Protein AF-0000000072275855 (afdb_homodimer)

Foldseek 3Di:
DPQDLLNVLLVLLLVLLLLLVLLLVLLVVVLVVCVVPVVVSVLSVVVSVLSVVLSVLSVVVNVVSVNPCVPSPSCNPDCVVVVVVLPPPPPLCSVLSVLVVLLVSLVVSLVSLVVSLVSCVVVVPVVSNVSSVVSSVSSVVSNVVSVVCSVVVVVCSVPVVPDD/DPQDLLNVLLVLLLVLLLLLVLLLVLLVVVLVVCVVPVVVSVLSVVVSVLSVVLSVLSVVVNVVSVNPCVPSPSCNPDCVVVVVVLPPPPPLCSVLSVLVVLLVSLVVSLVSLVVSLVSCVVVVPVVSNVSSVVSSVSSVVSNVVSVVCSVVVVVCSVPVVPDD

Sequence (328 aa):
MTETPREHLIDWLRDAYAMEMQAENILEKMVSRLKAYPVLEARVSQHLVETRAQAEKVKGCLHQIDADTSAIKTGIASLMGTTQALSGALASDEIIKHAAFSLSFSHFEIATYVTVIAAAEVAGETSIKSTLESILTEEEAMAAWLREHLPGIVKQYLLTGEKRMTETPREHLIDWLRDAYAMEMQAENILEKMVSRLKAYPVLEARVSQHLVETRAQAEKVKGCLHQIDADTSAIKTGIASLMGTTQALSGALASDEIIKHAAFSLSFSHFEIATYVTVIAAAEVAGETSIKSTLESILTEEEAMAAWLREHLPGIVKQYLLTGEKR

Structure (mmCIF, N/CA/C/O backbone):
data_AF-0000000072275855-model_v1
#
loop_
_entity.id
_entity.type
_entity.pdbx_description
1 polymer 'Uncharacterized protein'
#
loop_
_atom_site.group_PDB
_atom_site.id
_atom_site.type_symbol
_atom_site.label_atom_id
_atom_site.label_alt_id
_atom_site.label_comp_id
_atom_site.label_asym_id
_atom_site.label_entity_id
_atom_site.label_seq_id
_atom_site.pdbx_PDB_ins_code
_atom_site.Cartn_x
_atom_site.Cartn_y
_atom_site.Cartn_z
_atom_site.occupancy
_atom_site.B_iso_or_equiv
_atom_site.auth_seq_id
_atom_site.auth_comp_id
_atom_site.auth_asym_id
_atom_site.auth_atom_id
_atom_site.pdbx_PDB_model_num
ATOM 1 N N . MET A 1 1 ? 4.355 31.969 -0.589 1 42.09 1 MET A N 1
ATOM 2 C CA . MET A 1 1 ? 4.477 31.938 0.866 1 42.09 1 MET A CA 1
ATOM 3 C C . MET A 1 1 ? 4.551 30.5 1.38 1 42.09 1 MET A C 1
ATOM 5 O O . MET A 1 1 ? 3.799 29.641 0.926 1 42.09 1 MET A O 1
ATOM 9 N N . THR A 1 2 ? 5.676 30.031 1.98 1 58.38 2 THR A N 1
ATOM 10 C CA . THR A 1 2 ? 5.977 28.672 2.441 1 58.38 2 THR A CA 1
ATOM 11 C C . THR A 1 2 ? 4.887 28.172 3.391 1 58.38 2 THR A C 1
ATOM 13 O O . THR A 1 2 ? 4.449 28.906 4.281 1 58.38 2 THR A O 1
ATOM 16 N N . GLU A 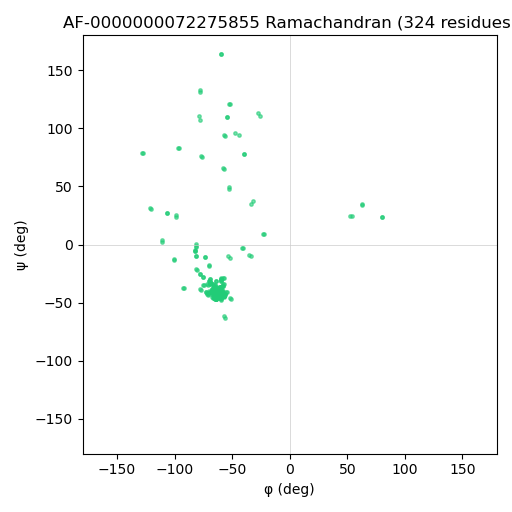1 3 ? 4.105 27.281 3.053 1 78.88 3 GLU A N 1
ATOM 17 C CA . GLU A 1 3 ? 3.008 26.781 3.871 1 78.88 3 GLU A CA 1
ATOM 18 C C . GLU A 1 3 ? 3.494 26.391 5.262 1 78.88 3 GLU A C 1
ATOM 20 O O . GLU A 1 3 ? 4.559 25.781 5.406 1 78.88 3 GLU A O 1
ATOM 25 N N . THR A 1 4 ? 2.922 27.031 6.352 1 86.38 4 THR A N 1
ATOM 26 C CA . THR A 1 4 ? 3.205 26.656 7.734 1 86.38 4 THR A CA 1
ATOM 27 C C . THR A 1 4 ? 2.818 25.203 7.996 1 86.38 4 THR A C 1
ATOM 29 O O . THR A 1 4 ? 2.057 24.609 7.227 1 86.38 4 THR A O 1
ATOM 32 N N . PRO A 1 5 ? 3.326 24.672 9.078 1 89.38 5 PRO A N 1
ATOM 33 C CA . PRO A 1 5 ? 2.93 23.297 9.438 1 89.38 5 PRO A CA 1
ATOM 34 C C . PRO A 1 5 ? 1.424 23.156 9.648 1 89.38 5 PRO A C 1
ATOM 36 O O . PRO A 1 5 ? 0.842 22.141 9.281 1 89.38 5 PRO A O 1
ATOM 39 N N . ARG A 1 6 ? 0.89 24.188 10.18 1 90.38 6 ARG A N 1
ATOM 40 C CA . ARG A 1 6 ? -0.552 24.141 10.406 1 90.38 6 ARG A CA 1
ATOM 41 C C . ARG A 1 6 ? -1.31 24.125 9.078 1 90.38 6 ARG A C 1
ATOM 43 O O . ARG A 1 6 ? -2.311 23.422 8.938 1 90.38 6 ARG A O 1
ATOM 50 N N . GLU A 1 7 ? -0.858 24.844 8.133 1 89.81 7 GLU A N 1
ATOM 51 C CA . GLU A 1 7 ? -1.491 24.859 6.816 1 89.81 7 GLU A CA 1
ATOM 52 C C . GLU A 1 7 ? -1.334 23.516 6.117 1 89.81 7 GLU A C 1
ATOM 54 O O . GLU A 1 7 ? -2.262 23.031 5.457 1 89.81 7 GLU A O 1
ATOM 59 N N . HIS A 1 8 ? -0.164 22.969 6.293 1 91.31 8 HIS A N 1
ATOM 60 C CA . HIS A 1 8 ? 0.031 21.625 5.754 1 91.31 8 HIS A CA 1
ATOM 61 C C . HIS A 1 8 ? -0.899 20.625 6.422 1 91.31 8 HIS A C 1
ATOM 63 O O . HIS A 1 8 ? -1.478 19.766 5.754 1 91.31 8 HIS A O 1
ATOM 69 N N . LEU A 1 9 ? -0.99 20.766 7.754 1 94.12 9 LEU A N 1
ATOM 70 C CA . LEU A 1 9 ? -1.873 19.875 8.492 1 94.12 9 LEU A CA 1
ATOM 71 C C . LEU A 1 9 ? -3.299 19.953 7.953 1 94.12 9 LEU A C 1
ATOM 73 O O . LEU A 1 9 ? -3.934 18.922 7.715 1 94.12 9 LEU A O 1
ATOM 77 N N . ILE A 1 10 ? -3.746 21.125 7.684 1 92.44 10 ILE A N 1
ATOM 78 C CA . ILE A 1 10 ? -5.105 21.328 7.199 1 92.44 10 ILE A CA 1
ATOM 79 C C . ILE A 1 10 ? -5.262 20.672 5.824 1 92.44 10 ILE A C 1
ATOM 81 O O . ILE A 1 10 ? -6.223 19.938 5.582 1 92.44 10 ILE A O 1
ATOM 85 N N . ASP A 1 11 ? -4.32 20.859 4.969 1 89.69 11 ASP A N 1
ATOM 86 C CA . ASP A 1 11 ? -4.371 20.281 3.625 1 89.69 11 ASP A CA 1
ATOM 87 C C . ASP A 1 11 ? -4.355 18.766 3.678 1 89.69 11 ASP A C 1
ATOM 89 O O . ASP A 1 11 ? -5.105 18.094 2.953 1 89.69 11 ASP A O 1
ATOM 93 N N . TRP A 1 12 ? -3.516 18.297 4.535 1 92.44 12 TRP A N 1
ATOM 94 C CA . TRP A 1 12 ? -3.363 16.844 4.594 1 92.44 12 TRP A CA 1
ATOM 95 C C . TRP A 1 12 ? -4.555 16.188 5.297 1 92.44 12 TRP A C 1
ATOM 97 O O . TRP A 1 12 ? -4.918 15.055 4.992 1 92.44 12 TRP A O 1
ATOM 107 N N . LEU A 1 13 ? -5.199 16.906 6.207 1 94.31 13 LEU A N 1
ATOM 108 C CA . LEU A 1 13 ? -6.461 16.438 6.77 1 94.31 13 LEU A CA 1
ATOM 109 C C . LEU A 1 13 ? -7.547 16.391 5.699 1 94.31 13 LEU A C 1
ATOM 111 O O . LEU A 1 13 ? -8.344 15.453 5.66 1 94.31 13 LEU A O 1
ATOM 115 N N . ARG A 1 14 ? -7.578 17.359 4.879 1 91.31 14 ARG A N 1
ATOM 116 C CA . ARG A 1 14 ? -8.531 17.344 3.779 1 91.31 14 ARG A CA 1
ATOM 117 C C . ARG A 1 14 ? -8.289 16.156 2.857 1 91.31 14 ARG A C 1
ATOM 119 O O . ARG A 1 14 ? -9.234 15.484 2.43 1 91.31 14 ARG A O 1
ATOM 126 N N . ASP A 1 15 ? -7.035 15.906 2.605 1 89.5 15 ASP A N 1
ATOM 127 C CA . ASP A 1 15 ? -6.672 14.742 1.801 1 89.5 15 ASP A CA 1
ATOM 128 C C . ASP A 1 15 ? -7.129 13.445 2.471 1 89.5 15 ASP A C 1
ATOM 130 O O . ASP A 1 15 ? -7.625 12.539 1.803 1 89.5 15 ASP A O 1
ATOM 134 N N . ALA A 1 16 ? -6.906 13.367 3.738 1 93.69 16 ALA A N 1
ATOM 135 C CA . ALA A 1 16 ? -7.301 12.18 4.484 1 93.69 16 ALA A CA 1
ATOM 136 C C . ALA A 1 16 ? -8.812 11.984 4.445 1 93.69 16 ALA A C 1
ATOM 138 O O . ALA A 1 16 ? -9.297 10.852 4.316 1 93.69 16 ALA A O 1
ATOM 139 N N . TYR A 1 17 ? -9.531 13.055 4.539 1 92.62 17 TYR A N 1
ATOM 140 C CA . TYR A 1 17 ? -10.984 12.969 4.469 1 92.62 17 TYR A CA 1
ATOM 141 C C . TYR A 1 17 ? -11.438 12.469 3.104 1 92.62 17 TYR A C 1
ATOM 143 O O . TYR A 1 17 ? -12.281 11.57 3.012 1 92.62 17 TYR A O 1
ATOM 151 N N . ALA A 1 18 ? -10.883 13.023 2.076 1 89.75 18 ALA A N 1
ATOM 152 C CA . ALA A 1 18 ? -11.188 12.57 0.723 1 89.75 18 ALA A CA 1
ATOM 153 C C . ALA A 1 18 ? -10.852 11.094 0.552 1 89.75 18 ALA A C 1
ATOM 155 O O . ALA A 1 18 ? -11.602 10.352 -0.086 1 89.75 18 ALA A O 1
ATOM 156 N N . MET A 1 19 ? -9.773 10.695 1.092 1 90.88 19 MET A N 1
ATOM 157 C CA . MET A 1 19 ? -9.352 9.297 1.036 1 90.88 19 MET A CA 1
ATOM 158 C C . MET A 1 19 ? -10.375 8.391 1.712 1 90.88 19 MET A C 1
ATOM 160 O O . MET A 1 19 ? -10.727 7.344 1.177 1 90.88 19 MET A O 1
ATOM 164 N N . GLU A 1 20 ? -10.875 8.828 2.861 1 94 20 GLU A N 1
ATOM 165 C CA . GLU A 1 20 ? -11.852 8.008 3.576 1 94 20 GLU A CA 1
ATOM 166 C C . GLU A 1 20 ? -13.148 7.891 2.787 1 94 20 GLU A C 1
ATOM 168 O O . GLU A 1 20 ? -13.773 6.828 2.764 1 94 20 GLU A O 1
ATOM 173 N N . MET A 1 21 ? -13.508 8.922 2.154 1 91.94 21 MET A N 1
ATOM 174 C CA . MET A 1 21 ? -14.719 8.891 1.341 1 91.94 21 MET A CA 1
ATOM 175 C C . MET A 1 21 ? -14.562 7.938 0.162 1 91.94 21 MET A C 1
ATOM 177 O O . MET A 1 21 ? -15.477 7.176 -0.156 1 91.94 21 MET A O 1
ATOM 181 N N . GLN A 1 22 ? -13.445 8.008 -0.39 1 88.06 22 GLN A N 1
ATOM 182 C CA . GLN A 1 22 ? -13.156 7.086 -1.481 1 88.06 22 GLN A CA 1
ATOM 183 C C . GLN A 1 22 ? -13.102 5.645 -0.984 1 88.06 22 GLN A C 1
ATOM 185 O O . GLN A 1 22 ? -13.648 4.742 -1.619 1 88.06 22 GLN A O 1
ATOM 190 N N . ALA A 1 23 ? -12.469 5.453 0.139 1 91.19 23 ALA A N 1
ATOM 191 C CA . ALA A 1 23 ? -12.375 4.117 0.726 1 91.19 23 ALA A CA 1
ATOM 192 C C . ALA A 1 23 ? -13.758 3.545 1.014 1 91.19 23 ALA A C 1
ATOM 194 O O . ALA A 1 23 ? -14.016 2.365 0.764 1 91.19 23 ALA A O 1
ATOM 195 N N . GLU A 1 24 ? -14.625 4.371 1.523 1 92.31 24 GLU A N 1
ATOM 196 C CA . GLU A 1 24 ? -15.992 3.939 1.797 1 92.31 24 GLU A CA 1
ATOM 197 C C . GLU A 1 24 ? -16.672 3.42 0.532 1 92.31 24 GLU A C 1
ATOM 199 O O . GLU A 1 24 ? -17.266 2.342 0.54 1 92.31 24 GLU A O 1
ATOM 204 N N . ASN A 1 25 ? -16.516 4.121 -0.55 1 88.94 25 ASN A N 1
ATOM 205 C CA . ASN A 1 25 ? -17.109 3.73 -1.822 1 88.94 25 ASN A CA 1
ATOM 206 C C . ASN A 1 25 ? -16.531 2.412 -2.328 1 88.94 25 ASN A C 1
ATOM 208 O O . ASN A 1 25 ? -17.281 1.534 -2.773 1 88.94 25 ASN A O 1
ATOM 212 N N . ILE A 1 26 ? -15.312 2.285 -2.23 1 84.75 26 ILE A N 1
ATOM 213 C CA . ILE A 1 26 ? -14.625 1.083 -2.697 1 84.75 26 ILE A CA 1
ATOM 214 C C . ILE A 1 26 ? -15.078 -0.12 -1.872 1 84.75 26 ILE A C 1
ATOM 216 O O . ILE A 1 26 ? -15.422 -1.168 -2.426 1 84.75 26 ILE A O 1
ATOM 220 N N . LEU A 1 27 ? -15.102 0.039 -0.558 1 91.38 27 LEU A N 1
ATOM 221 C CA . LEU A 1 27 ? -15.461 -1.056 0.337 1 91.38 27 LEU A CA 1
ATOM 222 C C . LEU A 1 27 ? -16.906 -1.474 0.131 1 91.38 27 LEU A C 1
ATOM 224 O O . LEU A 1 27 ? -17.234 -2.664 0.167 1 91.38 27 LEU A O 1
ATOM 228 N N . GLU A 1 28 ? -17.797 -0.479 -0.08 1 91.69 28 GLU A N 1
ATOM 229 C CA . GLU A 1 28 ? -19.203 -0.785 -0.331 1 91.69 28 GLU A CA 1
ATOM 230 C C . GLU A 1 28 ? -19.359 -1.67 -1.563 1 91.69 28 GLU A C 1
ATOM 232 O O . GLU A 1 28 ? -20.094 -2.66 -1.531 1 91.69 28 GLU A O 1
ATOM 237 N N . LYS A 1 29 ? -18.656 -1.365 -2.605 1 86.38 29 LYS A N 1
ATOM 238 C CA . LYS A 1 29 ? -18.719 -2.139 -3.842 1 86.38 29 LYS A CA 1
ATOM 239 C C . LYS A 1 29 ? -18.094 -3.516 -3.662 1 86.38 29 LYS A C 1
ATOM 241 O O . LYS A 1 29 ? -18.562 -4.504 -4.227 1 86.38 29 LYS A O 1
ATOM 246 N N . MET A 1 30 ? -17.125 -3.602 -2.842 1 88 30 MET A N 1
ATOM 247 C CA . MET A 1 30 ? -16.406 -4.855 -2.627 1 88 30 MET A CA 1
ATOM 248 C C . MET A 1 30 ? -17.281 -5.852 -1.868 1 88 30 MET A C 1
ATOM 250 O O . MET A 1 30 ? -17.312 -7.039 -2.207 1 88 30 MET A O 1
ATOM 254 N N . VAL A 1 31 ? -17.969 -5.348 -0.879 1 90.25 31 VAL A N 1
ATOM 255 C CA . VAL A 1 31 ? -18.766 -6.227 -0.035 1 90.25 31 VAL A CA 1
ATOM 256 C C . VAL A 1 31 ? -19.766 -6.988 -0.894 1 90.25 31 VAL A C 1
ATOM 258 O O . VAL A 1 31 ? -19.984 -8.188 -0.689 1 90.25 31 VAL A O 1
ATOM 261 N N . SER A 1 32 ? -20.266 -6.402 -1.923 1 87.19 32 SER A N 1
ATOM 262 C CA . SER A 1 32 ? -21.297 -7.004 -2.762 1 87.19 32 SER A CA 1
ATOM 263 C C . SER A 1 32 ? -20.719 -8.109 -3.641 1 87.19 32 SER A C 1
ATOM 265 O O . SER A 1 32 ? -21.453 -8.953 -4.148 1 87.19 32 SER A O 1
ATOM 267 N N . ARG A 1 33 ? -19.469 -8.219 -3.707 1 83.75 33 ARG A N 1
ATOM 268 C CA . ARG A 1 33 ? -18.828 -9.156 -4.625 1 83.75 33 ARG A CA 1
ATOM 269 C C . ARG A 1 33 ? -18.172 -10.297 -3.863 1 83.75 33 ARG A C 1
ATOM 271 O O . ARG A 1 33 ? -17.547 -11.172 -4.469 1 83.75 33 ARG A O 1
ATOM 278 N N . LEU A 1 34 ? -18.328 -10.289 -2.525 1 88.19 34 LEU A N 1
ATOM 279 C CA . LEU A 1 34 ? -17.531 -11.211 -1.72 1 88.19 34 LEU A CA 1
ATOM 280 C C . LEU A 1 34 ? -18.391 -12.359 -1.198 1 88.19 34 LEU A C 1
ATOM 282 O O . LEU A 1 34 ? -18.031 -13.008 -0.215 1 88.19 34 LEU A O 1
ATOM 286 N N . LYS A 1 35 ? -19.469 -12.695 -1.931 1 87.5 35 LYS A N 1
ATOM 287 C CA . LYS A 1 35 ? -20.422 -13.695 -1.442 1 87.5 35 LYS A CA 1
ATOM 288 C C . LYS A 1 35 ? -19.766 -15.062 -1.315 1 87.5 35 LYS A C 1
ATOM 290 O O . LYS A 1 35 ? -20.094 -15.836 -0.415 1 87.5 35 LYS A O 1
ATOM 295 N N . ALA A 1 36 ? -18.828 -15.414 -2.088 1 87.06 36 ALA A N 1
ATOM 296 C CA . ALA A 1 36 ? -18.172 -16.719 -2.076 1 87.06 36 ALA A CA 1
ATOM 297 C C . ALA A 1 36 ? -17.094 -16.781 -1.004 1 87.06 36 ALA A C 1
ATOM 299 O O . ALA A 1 36 ? -16.531 -17.859 -0.729 1 87.06 36 ALA A O 1
ATOM 300 N N . TYR A 1 37 ? -16.812 -15.648 -0.322 1 90.31 37 TYR A N 1
ATOM 301 C CA . TYR A 1 37 ? -15.789 -15.555 0.713 1 90.31 37 TYR A CA 1
ATOM 302 C C . TYR A 1 37 ? -16.359 -14.953 1.992 1 90.31 37 TYR A C 1
ATOM 304 O O . TYR A 1 37 ? -16.047 -13.812 2.338 1 90.31 37 TYR A O 1
ATOM 312 N N . PRO A 1 38 ? -17.047 -15.719 2.744 1 92.88 38 PRO A N 1
ATOM 313 C CA . PRO A 1 38 ? -17.828 -15.18 3.869 1 92.88 38 PRO A CA 1
ATOM 314 C C . PRO A 1 38 ? -16.938 -14.555 4.945 1 92.88 38 PRO A C 1
ATOM 316 O O . PRO A 1 38 ? -17.312 -13.562 5.57 1 92.88 38 PRO A O 1
ATOM 319 N N . VAL A 1 39 ? -15.773 -15.164 5.211 1 94.31 39 VAL A N 1
ATOM 320 C CA . VAL A 1 39 ? -14.875 -14.633 6.23 1 94.31 39 VAL A CA 1
ATOM 321 C C . VAL A 1 39 ? -14.344 -13.273 5.793 1 94.31 39 VAL A C 1
ATOM 323 O O . VAL A 1 39 ? -14.328 -12.32 6.578 1 94.31 39 VAL A O 1
ATOM 326 N N . LEU A 1 40 ? -13.953 -13.188 4.543 1 94 40 LEU A N 1
ATOM 327 C CA . LEU A 1 40 ? -13.492 -11.914 3.99 1 94 40 LEU A CA 1
ATOM 328 C C . LEU A 1 40 ? -14.633 -10.898 3.953 1 94 40 LEU A C 1
ATOM 330 O O . LEU A 1 40 ? -14.43 -9.727 4.285 1 94 40 LEU A O 1
ATOM 334 N N . GLU A 1 41 ? -15.789 -11.32 3.57 1 94.31 41 GLU A N 1
ATOM 335 C CA . GLU A 1 41 ? -16.953 -10.445 3.516 1 94.31 41 GLU A CA 1
ATOM 336 C C . GLU A 1 41 ? -17.25 -9.828 4.883 1 94.31 41 GLU A C 1
ATOM 338 O O . GLU A 1 41 ? -17.5 -8.625 4.992 1 94.31 41 GLU A O 1
ATOM 343 N N . ALA A 1 42 ? -17.172 -10.594 5.906 1 96.75 42 ALA A N 1
ATOM 344 C CA . ALA A 1 42 ? -17.453 -10.125 7.258 1 96.75 42 ALA A CA 1
ATOM 345 C C . ALA A 1 42 ? -16.438 -9.078 7.703 1 96.75 42 ALA A C 1
ATOM 347 O O . ALA A 1 42 ? -16.812 -8.047 8.273 1 96.75 42 ALA A O 1
ATOM 348 N N . ARG A 1 43 ? -15.203 -9.359 7.402 1 96.69 43 ARG A N 1
ATOM 349 C CA . ARG A 1 43 ? -14.156 -8.438 7.832 1 96.69 43 ARG A CA 1
ATOM 350 C C . ARG A 1 43 ? -14.25 -7.117 7.074 1 96.69 43 ARG A C 1
ATOM 352 O O . ARG A 1 43 ? -14.062 -6.043 7.652 1 96.69 43 ARG A O 1
ATOM 359 N N . VAL A 1 44 ? -14.531 -7.203 5.762 1 95.44 44 VAL A N 1
ATOM 360 C CA . VAL A 1 44 ? -14.648 -6 4.941 1 95.44 44 VAL A CA 1
ATOM 361 C C . VAL A 1 44 ? -15.867 -5.188 5.379 1 95.44 44 VAL A C 1
ATOM 363 O O . VAL A 1 44 ? -15.805 -3.959 5.441 1 95.44 44 VAL A O 1
ATOM 366 N N . SER A 1 45 ? -16.922 -5.855 5.734 1 96.88 45 SER A N 1
ATOM 367 C CA . SER A 1 45 ? -18.109 -5.172 6.227 1 96.88 45 SER A CA 1
ATOM 368 C C . SER A 1 45 ? -17.828 -4.438 7.531 1 96.88 45 SER A C 1
ATOM 370 O O . SER A 1 45 ? -18.25 -3.293 7.711 1 96.88 45 SER A O 1
ATOM 372 N N . GLN A 1 46 ? -17.141 -5.094 8.375 1 97.69 46 GLN A N 1
ATOM 373 C CA . GLN A 1 46 ? -16.75 -4.461 9.625 1 97.69 46 GLN A CA 1
ATOM 374 C C . GLN A 1 46 ? -15.859 -3.25 9.375 1 97.69 46 GLN A C 1
ATOM 376 O O . GLN A 1 46 ? -16.031 -2.205 10.008 1 97.69 46 GLN A O 1
ATOM 381 N N . HIS A 1 47 ? -14.945 -3.387 8.469 1 97.44 47 HIS A N 1
ATOM 382 C CA . HIS A 1 47 ? -14.016 -2.301 8.172 1 97.44 47 HIS A CA 1
ATOM 383 C C . HIS A 1 47 ? -14.719 -1.132 7.5 1 97.44 47 HIS A C 1
ATOM 385 O O . HIS A 1 47 ? -14.312 0.021 7.656 1 97.44 47 HIS A O 1
ATOM 391 N N . LEU A 1 48 ? -15.805 -1.452 6.746 1 96.56 48 LEU A N 1
ATOM 392 C CA . LEU A 1 48 ? -16.625 -0.4 6.152 1 96.56 48 LEU A CA 1
ATOM 393 C C . LEU A 1 48 ? -17.234 0.488 7.23 1 96.56 48 LEU A C 1
ATOM 395 O O . LEU A 1 48 ? -17.203 1.715 7.117 1 96.56 48 LEU A O 1
ATOM 399 N N . VAL A 1 49 ? -17.734 -0.098 8.297 1 98.06 49 VAL A N 1
ATOM 400 C CA . VAL A 1 49 ? -18.297 0.654 9.414 1 98.06 49 VAL A CA 1
ATOM 401 C C . VAL A 1 49 ? -17.219 1.507 10.062 1 98.06 49 VAL A C 1
ATOM 403 O O . VAL A 1 49 ? -17.422 2.689 10.336 1 98.06 49 VAL A O 1
ATOM 406 N N . GLU A 1 50 ? -16.047 0.894 10.242 1 98.12 50 GLU A N 1
ATOM 407 C CA . GLU A 1 50 ? -14.922 1.623 10.805 1 98.12 50 GLU A CA 1
ATOM 408 C C . GLU A 1 50 ? -14.531 2.807 9.922 1 98.12 50 GLU A C 1
ATOM 410 O O . GLU A 1 50 ? -14.266 3.9 10.422 1 98.12 50 GLU A O 1
ATOM 415 N N . THR A 1 51 ? -14.484 2.58 8.617 1 97.75 51 THR A N 1
ATOM 416 C CA . THR A 1 51 ? -14.094 3.605 7.66 1 97.75 51 THR A CA 1
ATOM 417 C C . THR A 1 51 ? -15.055 4.789 7.703 1 97.75 51 THR A C 1
ATOM 419 O O . THR A 1 51 ? -14.625 5.945 7.668 1 97.75 51 THR A O 1
ATOM 422 N N . ARG A 1 52 ? -16.312 4.555 7.883 1 97.38 52 ARG A N 1
ATOM 423 C CA . ARG A 1 52 ? -17.297 5.621 8 1 97.38 52 ARG A CA 1
ATOM 424 C C . ARG A 1 52 ? -17.078 6.438 9.273 1 97.38 52 ARG A C 1
ATOM 426 O O . ARG A 1 52 ? -17.141 7.668 9.242 1 97.38 52 ARG A O 1
ATOM 433 N N . ALA A 1 53 ? -16.828 5.738 10.312 1 98.38 53 ALA A N 1
ATOM 434 C CA . ALA A 1 53 ? -16.562 6.426 11.57 1 98.38 53 ALA A CA 1
ATOM 435 C C . ALA A 1 53 ? -15.273 7.246 11.477 1 98.38 53 ALA A C 1
ATOM 437 O O . ALA A 1 53 ? -15.188 8.344 12.031 1 98.38 53 ALA A O 1
ATOM 438 N N . GLN A 1 54 ? -14.234 6.715 10.789 1 98.25 54 GLN A N 1
ATOM 439 C CA . GLN A 1 54 ? -12.977 7.426 10.594 1 98.25 54 GLN A CA 1
ATOM 440 C C . GLN A 1 54 ? -13.195 8.734 9.836 1 98.25 54 GLN A C 1
ATOM 442 O O . GLN A 1 54 ? -12.625 9.766 10.195 1 98.25 54 GLN A O 1
ATOM 447 N N . ALA A 1 55 ? -14.023 8.672 8.766 1 96.12 55 ALA A N 1
ATOM 448 C CA . ALA A 1 55 ? -14.328 9.883 8.008 1 96.12 55 ALA A CA 1
ATOM 449 C C . ALA A 1 55 ? -14.914 10.969 8.914 1 96.12 55 ALA A C 1
ATOM 451 O O . ALA A 1 55 ? -14.516 12.133 8.836 1 96.12 55 ALA A O 1
ATOM 452 N N . GLU A 1 56 ? -15.789 10.617 9.781 1 97.06 56 GLU A N 1
ATOM 453 C CA . GLU A 1 56 ? -16.406 11.562 10.703 1 97.06 56 GLU A CA 1
ATOM 454 C C . GLU A 1 56 ? -15.391 12.133 11.688 1 97.06 56 GLU A C 1
ATOM 456 O O . GLU A 1 56 ? -15.43 13.312 12.023 1 97.06 56 GLU A O 1
ATOM 461 N N . LYS A 1 57 ? -14.531 11.273 12.172 1 97.88 57 LYS A N 1
ATOM 462 C CA . LYS A 1 57 ? -13.477 11.727 13.078 1 97.88 57 LYS A CA 1
ATOM 463 C C . LYS A 1 57 ? -12.57 12.742 12.398 1 97.88 57 LYS A C 1
ATOM 465 O O . LYS A 1 57 ? -12.219 13.766 12.992 1 97.88 57 LYS A O 1
ATOM 470 N N . VAL A 1 58 ? -12.172 12.453 11.133 1 97.12 58 VAL A N 1
ATOM 471 C CA . VAL A 1 58 ? -11.297 13.367 10.391 1 97.12 58 VAL A CA 1
ATOM 472 C C . VAL A 1 58 ? -12.023 14.688 10.148 1 97.12 58 VAL A C 1
ATOM 474 O O . VAL A 1 58 ? -11.43 15.758 10.297 1 97.12 58 VAL A O 1
ATOM 477 N N . LYS A 1 59 ? -13.289 14.617 9.773 1 94.06 59 LYS A N 1
ATOM 478 C CA . LYS A 1 59 ? -14.102 15.812 9.609 1 94.06 59 LYS A CA 1
ATOM 479 C C . LYS A 1 59 ? -14.141 16.641 10.891 1 94.06 59 LYS A C 1
ATOM 481 O O . LYS A 1 59 ? -14.023 17.859 10.852 1 94.06 59 LYS A O 1
ATOM 486 N N . GLY A 1 60 ? -14.32 15.977 11.984 1 95.56 60 GLY A N 1
ATOM 487 C CA . GLY A 1 60 ? -14.297 16.656 13.273 1 95.56 60 GLY A CA 1
ATOM 488 C C . GLY A 1 60 ? -12.977 17.344 13.555 1 95.56 60 GLY A C 1
ATOM 489 O O . GLY A 1 60 ? -12.953 18.438 14.117 1 95.56 60 GLY A O 1
ATOM 490 N N . CYS A 1 61 ? -11.844 16.75 13.203 1 96.38 61 CYS A N 1
ATOM 491 C CA . CYS A 1 61 ? -10.531 17.375 13.359 1 96.38 61 CYS A CA 1
ATOM 492 C C . CYS A 1 61 ? -10.43 18.656 12.539 1 96.38 61 CYS A C 1
ATOM 494 O O . CYS A 1 61 ? -9.875 19.656 13.008 1 96.38 61 CYS A O 1
ATOM 496 N N . LEU A 1 62 ? -10.969 18.609 11.297 1 94.06 62 LEU A N 1
ATOM 497 C CA . LEU A 1 62 ? -10.961 19.781 10.43 1 94.06 62 LEU A CA 1
ATOM 498 C C . LEU A 1 62 ? -11.758 20.922 11.062 1 94.06 62 LEU A C 1
ATOM 500 O O . LEU A 1 62 ? -11.336 22.078 11 1 94.06 62 LEU A O 1
ATOM 504 N N . HIS A 1 63 ? -12.844 20.609 11.68 1 91.88 63 HIS A N 1
ATOM 505 C CA . HIS A 1 63 ? -13.656 21.625 12.352 1 91.88 63 HIS A CA 1
ATOM 506 C C . HIS A 1 63 ? -12.93 22.203 13.562 1 91.88 63 HIS A C 1
ATOM 508 O O . HIS A 1 63 ? -13 23.406 13.812 1 91.88 63 HIS A O 1
ATOM 514 N N . GLN A 1 64 ? -12.305 21.328 14.258 1 91.19 64 GLN A N 1
ATOM 515 C CA . GLN A 1 64 ? -11.602 21.734 15.469 1 91.19 64 GLN A CA 1
ATOM 516 C C . GLN A 1 64 ? -10.523 22.766 15.156 1 91.19 64 GLN A C 1
ATOM 518 O O . GLN A 1 64 ? -10.273 23.672 15.953 1 91.19 64 GLN A O 1
ATOM 523 N N . ILE A 1 65 ? -9.844 22.688 14.062 1 88.94 65 ILE A N 1
ATOM 524 C CA . ILE A 1 65 ? -8.719 23.562 13.766 1 88.94 65 ILE A CA 1
ATOM 525 C C . ILE A 1 65 ? -9.164 24.703 12.859 1 88.94 65 ILE A C 1
ATOM 527 O O . ILE A 1 65 ? -8.336 25.375 12.234 1 88.94 65 ILE A O 1
ATOM 531 N N . ASP A 1 66 ? -10.43 25.016 12.891 1 74.81 66 ASP A N 1
ATOM 532 C CA . ASP A 1 66 ? -11.094 26.125 12.219 1 74.81 66 ASP A CA 1
ATOM 533 C C . ASP A 1 66 ? -10.805 26.109 10.719 1 74.81 66 ASP A C 1
ATOM 535 O O . ASP A 1 66 ? -10.562 27.172 10.125 1 74.81 66 ASP A O 1
ATOM 539 N N . ALA A 1 67 ? -10.508 25 10.273 1 63.44 67 ALA A N 1
ATOM 540 C CA . ALA A 1 67 ? -10.328 24.906 8.82 1 63.44 67 ALA A CA 1
ATOM 541 C C . ALA A 1 67 ? -11.68 24.844 8.109 1 63.44 67 ALA A C 1
ATOM 543 O O . ALA A 1 67 ? -12.625 24.25 8.633 1 63.44 67 ALA A O 1
ATOM 544 N N . ASP A 1 68 ? -12.055 25.969 7.352 1 56.19 68 ASP A N 1
ATOM 545 C CA . ASP A 1 68 ? -13.258 25.906 6.531 1 56.19 68 ASP A CA 1
ATOM 546 C C . ASP A 1 68 ? -13.281 24.625 5.695 1 56.19 68 ASP A C 1
ATOM 548 O O . ASP A 1 68 ? -12.344 24.359 4.941 1 56.19 68 ASP A O 1
ATOM 552 N N . THR A 1 69 ? -13.945 23.656 6.188 1 54.88 69 THR A N 1
ATOM 553 C CA . THR A 1 69 ? -14.148 22.406 5.449 1 54.88 69 THR A CA 1
ATOM 554 C C . THR A 1 69 ? -14.742 22.688 4.074 1 54.88 69 THR A C 1
ATOM 556 O O . THR A 1 69 ? -14.977 21.766 3.291 1 54.88 69 THR A O 1
ATOM 559 N N . SER A 1 70 ? -15.148 23.891 3.848 1 52.31 70 SER A N 1
ATOM 560 C CA . SER A 1 70 ? -15.805 24.172 2.574 1 52.31 70 SER A CA 1
ATOM 561 C C . SER A 1 70 ? -14.891 23.828 1.398 1 52.31 70 SER A C 1
ATOM 563 O O . SER A 1 70 ? -15.375 23.562 0.294 1 52.31 70 SER A O 1
ATOM 565 N N . ALA A 1 71 ? -13.586 23.953 1.712 1 50.31 71 ALA A N 1
ATOM 566 C CA . ALA A 1 71 ? -12.672 23.703 0.604 1 50.31 71 ALA A CA 1
ATOM 567 C C . ALA A 1 71 ? -12.445 22.219 0.398 1 50.31 71 ALA A C 1
ATOM 569 O O . ALA A 1 71 ? -11.586 21.812 -0.386 1 50.31 71 ALA A O 1
ATOM 570 N N . ILE A 1 72 ? -13.047 21.484 1.243 1 50.75 72 ILE A N 1
ATOM 571 C CA . ILE A 1 72 ? -12.867 20.047 1.022 1 50.75 72 ILE A CA 1
ATOM 572 C C . ILE A 1 72 ? -13.352 19.672 -0.377 1 50.75 72 ILE A C 1
ATOM 574 O O . ILE A 1 72 ? -14.555 19.641 -0.633 1 50.75 72 ILE A O 1
ATOM 578 N N . LYS A 1 73 ? -12.641 20.188 -1.349 1 46.53 73 LYS A N 1
ATOM 579 C CA . LYS A 1 73 ? -12.93 19.656 -2.678 1 46.53 73 LYS A CA 1
ATOM 580 C C . LYS A 1 73 ? -12.75 18.141 -2.715 1 46.53 73 LYS A C 1
ATOM 582 O O . LYS A 1 73 ? -11.742 17.625 -2.232 1 46.53 73 LYS A O 1
ATOM 587 N N . THR A 1 74 ? -13.68 17.344 -2.535 1 43.84 74 THR A N 1
ATOM 588 C CA . THR A 1 74 ? -13.648 15.906 -2.727 1 43.84 74 THR A CA 1
ATOM 589 C C . THR A 1 74 ? -12.734 15.531 -3.889 1 43.84 74 THR A C 1
ATOM 591 O O . THR A 1 74 ? -13.078 15.734 -5.051 1 43.84 74 THR A O 1
ATOM 594 N N . GLY A 1 75 ? -11.742 16.188 -4.082 1 39.91 75 GLY A N 1
ATOM 595 C CA . GLY A 1 75 ? -10.977 15.758 -5.238 1 39.91 75 GLY A CA 1
ATOM 596 C C . GLY A 1 75 ? -10.641 14.273 -5.219 1 39.91 75 GLY A C 1
ATOM 597 O O . GLY A 1 75 ? -9.586 13.875 -4.73 1 39.91 75 GLY A O 1
ATOM 598 N N . ILE A 1 76 ? -11.492 13.453 -5.008 1 41.09 76 ILE A N 1
ATOM 599 C CA . ILE A 1 76 ? -11.492 11.992 -5.109 1 41.09 76 ILE A CA 1
ATOM 600 C C . ILE A 1 76 ? -10.734 11.57 -6.367 1 41.09 76 ILE A C 1
ATOM 602 O O . ILE A 1 76 ? -11.008 10.5 -6.93 1 41.09 76 ILE A O 1
ATOM 606 N N . ALA A 1 77 ? -10.234 12.383 -7.23 1 38.38 77 ALA A N 1
ATOM 607 C CA . ALA A 1 77 ? -9.922 11.922 -8.578 1 38.38 77 ALA A CA 1
ATOM 608 C C . ALA A 1 77 ? -8.961 10.734 -8.539 1 38.38 77 ALA A C 1
ATOM 610 O O . ALA A 1 77 ? -9.117 9.773 -9.297 1 38.38 77 ALA A O 1
ATOM 611 N N . SER A 1 78 ? -7.801 11.039 -7.984 1 42.53 78 SER A N 1
ATOM 612 C CA . SER A 1 78 ? -6.609 10.367 -8.492 1 42.53 78 SER A CA 1
ATOM 613 C C . SER A 1 78 ? -6.637 8.875 -8.172 1 42.53 78 SER A C 1
ATOM 615 O O . SER A 1 78 ? -6.266 8.055 -9.008 1 42.53 78 SER A O 1
ATOM 617 N N . LEU A 1 79 ? -6.984 8.5 -6.871 1 45.53 79 LEU A N 1
ATOM 618 C CA . LEU A 1 79 ? -6.836 7.082 -6.562 1 45.53 79 LEU A CA 1
ATOM 619 C C . LEU A 1 79 ? -7.883 6.25 -7.293 1 45.53 79 LEU A C 1
ATOM 621 O O . LEU A 1 79 ? -7.645 5.082 -7.609 1 45.53 79 LEU A O 1
ATOM 625 N N . MET A 1 80 ? -8.969 6.938 -7.746 1 44.03 80 MET A N 1
ATOM 626 C CA . MET A 1 80 ? -10.078 6.25 -8.406 1 44.03 80 MET A CA 1
ATOM 627 C C . MET A 1 80 ? -9.602 5.562 -9.688 1 44.03 80 MET A C 1
ATOM 629 O O . MET A 1 80 ? -10.156 4.539 -10.086 1 44.03 80 MET A O 1
ATOM 633 N N . GLY A 1 81 ? -8.711 6.188 -10.367 1 44.5 81 GLY A N 1
ATOM 634 C CA . GLY A 1 81 ? -8.25 5.535 -11.586 1 44.5 81 GLY A CA 1
ATOM 635 C C . GLY A 1 81 ? -7.633 4.172 -11.328 1 44.5 81 GLY A C 1
ATOM 636 O O . GLY A 1 81 ? -7.766 3.262 -12.148 1 44.5 81 GLY A O 1
ATOM 637 N N . THR A 1 82 ? -7.09 4.09 -10.2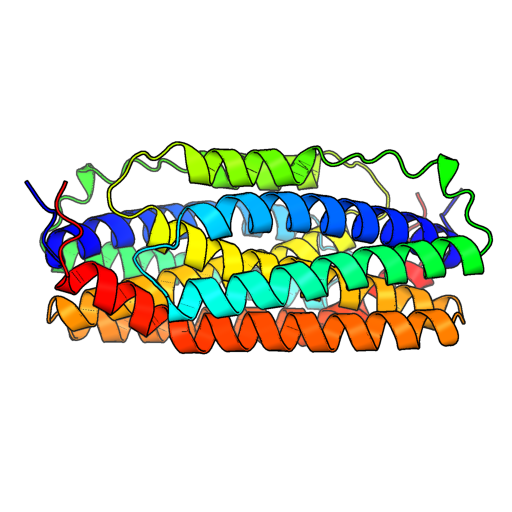27 1 46.81 82 THR A N 1
ATOM 638 C CA . THR A 1 82 ? -6.414 2.828 -9.93 1 46.81 82 THR A CA 1
ATOM 639 C C . THR A 1 82 ? -7.43 1.707 -9.727 1 46.81 82 THR A C 1
ATOM 641 O O . THR A 1 82 ? -7.219 0.58 -10.18 1 46.81 82 THR A O 1
ATOM 644 N N . THR A 1 83 ? -8.531 2.049 -8.969 1 50.25 83 THR A N 1
ATOM 645 C CA . THR A 1 83 ? -9.516 1.006 -8.695 1 50.25 83 THR A CA 1
ATOM 646 C C . THR A 1 83 ? -10.156 0.518 -9.992 1 50.25 83 THR A C 1
ATOM 648 O O . THR A 1 83 ? -10.398 -0.68 -10.164 1 50.25 83 THR A O 1
ATOM 651 N N . GLN A 1 84 ? -10.43 1.527 -10.852 1 48.62 84 GLN A N 1
ATOM 652 C CA . GLN A 1 84 ? -11 1.093 -12.117 1 48.62 84 GLN A CA 1
ATOM 653 C C . GLN A 1 84 ? -10.078 0.113 -12.836 1 48.62 84 GLN A C 1
ATOM 655 O O . GLN A 1 84 ? -10.547 -0.817 -13.492 1 48.62 84 GLN A O 1
ATOM 660 N N . ALA A 1 85 ? -8.906 0.426 -12.734 1 43.78 85 ALA A N 1
ATOM 661 C CA . ALA A 1 85 ? -7.945 -0.453 -13.398 1 43.78 85 ALA A CA 1
ATOM 662 C C . ALA A 1 85 ? -8.031 -1.875 -12.852 1 43.78 85 ALA A C 1
ATOM 664 O O . ALA A 1 85 ? -7.816 -2.844 -13.586 1 43.78 85 ALA A O 1
ATOM 665 N N . LEU A 1 86 ? -8.383 -1.926 -11.578 1 49.47 86 LEU A N 1
ATOM 666 C CA . LEU A 1 86 ? -8.523 -3.252 -10.984 1 49.47 86 LEU A CA 1
ATOM 667 C C . LEU A 1 86 ? -9.844 -3.893 -11.398 1 49.47 86 LEU A C 1
ATOM 669 O O . LEU A 1 86 ? -9.969 -5.121 -11.414 1 49.47 86 LEU A O 1
ATOM 673 N N . SER A 1 87 ? -10.922 -3.021 -11.758 1 48.56 87 SER A N 1
ATOM 674 C CA . SER A 1 87 ? -12.25 -3.559 -12.039 1 48.56 87 SER A CA 1
ATOM 675 C C . SER A 1 87 ? -12.305 -4.184 -13.43 1 48.56 87 SER A C 1
ATOM 677 O O . SER A 1 87 ? -13.195 -4.988 -13.719 1 48.56 87 SER A O 1
ATOM 679 N N . GLY A 1 88 ? -11.695 -3.609 -14.383 1 40.84 88 GLY A N 1
ATOM 680 C CA . GLY A 1 88 ? -11.953 -4.129 -15.719 1 40.84 88 GLY A CA 1
ATOM 681 C C . GLY A 1 88 ? -11.578 -5.594 -15.867 1 40.84 88 GLY A C 1
ATOM 682 O O . GLY A 1 88 ? -11.789 -6.188 -16.922 1 40.84 88 GLY A O 1
ATOM 683 N N . ALA A 1 89 ? -10.68 -6.086 -15.18 1 40.97 89 ALA A N 1
ATOM 684 C CA . ALA A 1 89 ? -10.359 -7.422 -15.68 1 40.97 89 ALA A CA 1
ATOM 685 C C . ALA A 1 89 ? -11.43 -8.43 -15.266 1 40.97 89 ALA A C 1
ATOM 687 O O . ALA A 1 89 ? -11.609 -8.688 -14.07 1 40.97 89 ALA A O 1
ATOM 688 N N . LEU A 1 90 ? -12.586 -8.43 -15.898 1 44.34 90 LEU A N 1
ATOM 689 C CA . LEU A 1 90 ? -13.438 -9.609 -15.961 1 44.34 90 LEU A CA 1
ATOM 690 C C . LEU A 1 90 ? -12.633 -10.883 -15.75 1 44.34 90 LEU A C 1
ATOM 692 O O . LEU A 1 90 ? -13.102 -11.984 -16.047 1 44.34 90 LEU A O 1
ATOM 696 N N . ALA A 1 91 ? -11.367 -10.852 -15.367 1 54.62 91 ALA A N 1
ATOM 697 C CA . ALA A 1 91 ? -10.562 -12.07 -15.312 1 54.62 91 ALA A CA 1
ATOM 698 C C . ALA A 1 91 ? -10.891 -12.883 -14.062 1 54.62 91 ALA A C 1
ATOM 700 O O . ALA A 1 91 ? -11.344 -12.336 -13.055 1 54.62 91 ALA A O 1
ATOM 701 N N . SER A 1 92 ? -11.117 -14.172 -14.094 1 62.66 92 SER A N 1
ATOM 702 C CA . SER A 1 92 ? -11.406 -15.219 -13.125 1 62.66 92 SER A CA 1
ATOM 703 C C . SER A 1 92 ? -10.664 -14.984 -11.812 1 62.66 92 SER A C 1
ATOM 705 O O . SER A 1 92 ? -11.125 -15.406 -10.75 1 62.66 92 SER A O 1
ATOM 707 N N . ASP A 1 93 ? -9.688 -13.977 -11.711 1 86.12 93 ASP A N 1
ATOM 708 C CA . ASP A 1 93 ? -8.938 -13.852 -10.469 1 86.12 93 ASP A CA 1
ATOM 709 C C . ASP A 1 93 ? -9.109 -12.461 -9.859 1 86.12 93 ASP A C 1
ATOM 711 O O . ASP A 1 93 ? -8.227 -11.969 -9.156 1 86.12 93 ASP A O 1
ATOM 715 N N . GLU A 1 94 ? -10.305 -11.883 -10.094 1 82.62 94 GLU A N 1
ATOM 716 C CA . GLU A 1 94 ? -10.625 -10.539 -9.617 1 82.62 94 GLU A CA 1
ATOM 717 C C . GLU A 1 94 ? -10.547 -10.469 -8.094 1 82.62 94 GLU A C 1
ATOM 719 O O . GLU A 1 94 ? -10.07 -9.469 -7.539 1 82.62 94 GLU A O 1
ATOM 724 N N . ILE A 1 95 ? -10.953 -11.508 -7.449 1 86.38 95 ILE A N 1
ATOM 725 C CA . ILE A 1 95 ? -10.992 -11.5 -5.988 1 86.38 95 ILE A CA 1
ATOM 726 C C . ILE A 1 95 ? -9.57 -11.445 -5.434 1 86.38 95 ILE A C 1
ATOM 728 O O . ILE A 1 95 ? -9.32 -10.805 -4.41 1 86.38 95 ILE A O 1
ATOM 732 N N . ILE A 1 96 ? -8.633 -12.07 -6.105 1 89.88 96 ILE A N 1
ATOM 733 C CA . ILE A 1 96 ? -7.238 -12.078 -5.672 1 89.88 96 ILE A CA 1
ATOM 734 C C . ILE A 1 96 ? -6.629 -10.695 -5.879 1 89.88 96 ILE A C 1
ATOM 736 O O . ILE A 1 96 ? -5.965 -10.156 -4.984 1 89.88 96 ILE A O 1
ATOM 740 N N . LYS A 1 97 ? -6.898 -10.094 -6.98 1 86.12 97 LYS A N 1
ATOM 741 C CA . LYS A 1 97 ? -6.375 -8.773 -7.289 1 86.12 97 LYS A CA 1
ATOM 742 C C . LYS A 1 97 ? -6.938 -7.719 -6.336 1 86.12 97 LYS A C 1
ATOM 744 O O . LYS A 1 97 ? -6.215 -6.82 -5.898 1 86.12 97 LYS A O 1
ATOM 749 N N . HIS A 1 98 ? -8.148 -7.91 -6 1 85.19 98 HIS A N 1
ATOM 750 C CA . HIS A 1 98 ? -8.773 -6.977 -5.066 1 85.19 98 HIS A CA 1
ATOM 751 C C . HIS A 1 98 ? -8.188 -7.125 -3.666 1 85.19 98 HIS A C 1
ATOM 753 O O . HIS A 1 98 ? -7.969 -6.129 -2.971 1 85.19 98 HIS A O 1
ATOM 759 N N . ALA A 1 99 ? -7.961 -8.344 -3.301 1 89.06 99 ALA A N 1
ATOM 760 C CA . ALA A 1 99 ? -7.387 -8.578 -1.979 1 89.06 99 ALA A CA 1
ATOM 761 C C . ALA A 1 99 ? -5.973 -8.008 -1.89 1 89.06 99 ALA A C 1
ATOM 763 O O . ALA A 1 99 ? -5.609 -7.383 -0.89 1 89.06 99 ALA A O 1
ATOM 764 N N . ALA A 1 100 ? -5.191 -8.172 -2.943 1 89.19 100 ALA A N 1
ATOM 765 C CA . ALA A 1 100 ? -3.838 -7.629 -2.99 1 89.19 100 ALA A CA 1
ATOM 766 C C . ALA A 1 100 ? -3.859 -6.105 -2.951 1 89.19 100 ALA A C 1
ATOM 768 O O . ALA A 1 100 ? -3.098 -5.484 -2.205 1 89.19 100 ALA A O 1
ATOM 769 N N . PHE A 1 101 ? -4.77 -5.594 -3.709 1 86.06 101 PHE A N 1
ATOM 770 C CA . PHE A 1 101 ? -4.902 -4.145 -3.742 1 86.06 101 PHE A CA 1
ATOM 771 C C . PHE A 1 101 ? -5.363 -3.611 -2.391 1 86.06 101 PHE A C 1
ATOM 773 O O . PHE A 1 101 ? -4.906 -2.559 -1.943 1 86.06 101 PHE A O 1
ATOM 780 N N . SER A 1 102 ? -6.211 -4.305 -1.756 1 90.12 102 SER A N 1
ATOM 781 C CA . SER A 1 102 ? -6.727 -3.879 -0.459 1 90.12 102 SER A CA 1
ATOM 782 C C . SER A 1 102 ? -5.613 -3.807 0.581 1 90.12 102 SER A C 1
ATOM 784 O O . SER A 1 102 ? -5.586 -2.891 1.405 1 90.12 102 SER A O 1
ATOM 786 N N . LEU A 1 103 ? -4.75 -4.727 0.514 1 93.5 103 LEU A N 1
ATOM 787 C CA . LEU A 1 103 ? -3.617 -4.703 1.433 1 93.5 103 LEU A CA 1
ATOM 788 C C . LEU A 1 103 ? -2.742 -3.479 1.186 1 93.5 103 LEU A C 1
ATOM 790 O O . LEU A 1 103 ? -2.381 -2.77 2.127 1 93.5 103 LEU A O 1
ATOM 794 N N . SER A 1 104 ? -2.445 -3.244 -0.057 1 91.06 104 SER A N 1
ATOM 795 C CA . SER A 1 104 ? -1.652 -2.072 -0.414 1 91.06 104 SER A CA 1
ATOM 796 C C . SER A 1 104 ? -2.365 -0.782 -0.024 1 91.06 104 SER A C 1
ATOM 798 O O . SER A 1 104 ? -1.748 0.134 0.525 1 91.06 104 SER A O 1
ATOM 800 N N . PHE A 1 105 ? -3.641 -0.718 -0.252 1 89.75 105 PHE A N 1
ATOM 801 C CA . PHE A 1 105 ? -4.422 0.474 0.055 1 89.75 105 PHE A CA 1
ATOM 802 C C . PHE A 1 105 ? -4.441 0.736 1.556 1 89.75 105 PHE A C 1
ATOM 804 O O . PHE A 1 105 ? -4.348 1.886 1.992 1 89.75 105 PHE A O 1
ATOM 811 N N . SER A 1 106 ? -4.57 -0.305 2.295 1 94.44 106 SER A N 1
ATOM 812 C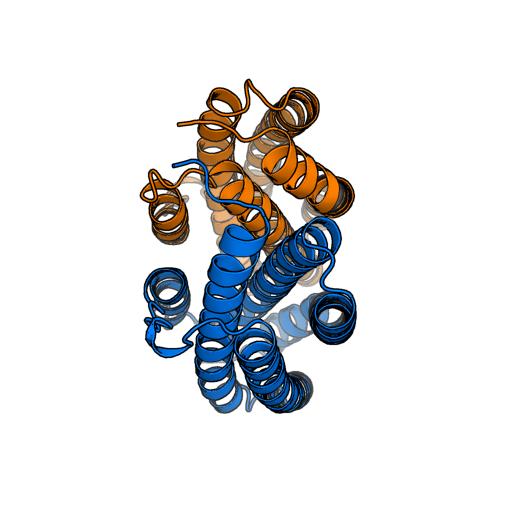 CA . SER A 1 106 ? -4.523 -0.143 3.746 1 94.44 106 SER A CA 1
ATOM 813 C C . SER A 1 106 ? -3.217 0.5 4.191 1 94.44 106 SER A C 1
ATOM 815 O O . SER A 1 106 ? -3.203 1.321 5.109 1 94.44 106 SER A O 1
ATOM 817 N N . HIS A 1 107 ? -2.203 0.186 3.537 1 95.19 107 HIS A N 1
ATOM 818 C CA . HIS A 1 107 ? -0.922 0.767 3.926 1 95.19 107 HIS A CA 1
ATOM 819 C C . HIS A 1 107 ? -0.761 2.174 3.361 1 95.19 107 HIS A C 1
ATOM 821 O O . HIS A 1 107 ? 0.033 2.967 3.873 1 95.19 107 HIS A O 1
ATOM 827 N N . PHE A 1 108 ? -1.506 2.492 2.328 1 93 108 PHE A N 1
ATOM 828 C CA . PHE A 1 108 ? -1.584 3.885 1.902 1 93 108 PHE A CA 1
ATOM 829 C C . PHE A 1 108 ? -2.275 4.738 2.961 1 93 108 PHE A C 1
ATOM 831 O O . PHE A 1 108 ? -1.831 5.848 3.26 1 93 108 PHE A O 1
ATOM 838 N N . GLU A 1 109 ? -3.285 4.195 3.48 1 95.25 109 GLU A N 1
ATOM 839 C CA . GLU A 1 109 ? -3.975 4.879 4.57 1 95.25 109 GLU A CA 1
ATOM 840 C C . GLU A 1 109 ? -3.062 5.035 5.785 1 95.25 109 GLU A C 1
ATOM 842 O O . GLU A 1 109 ? -2.99 6.109 6.383 1 95.25 109 GLU A O 1
ATOM 847 N N . ILE A 1 110 ? -2.35 3.971 6.043 1 97.5 110 ILE A N 1
ATOM 848 C CA . ILE A 1 110 ? -1.414 4 7.164 1 97.5 110 ILE A CA 1
ATOM 849 C C . ILE A 1 110 ? -0.374 5.098 6.938 1 97.5 110 ILE A C 1
ATOM 851 O O . ILE A 1 110 ? -0.123 5.914 7.824 1 97.5 110 ILE A O 1
ATOM 855 N N . ALA A 1 111 ? 0.159 5.152 5.754 1 96.19 111 ALA A N 1
ATOM 856 C CA . ALA A 1 111 ? 1.156 6.172 5.434 1 96.19 111 ALA A CA 1
ATOM 857 C C . ALA A 1 111 ? 0.57 7.574 5.57 1 96.19 111 ALA A C 1
ATOM 859 O O . ALA A 1 111 ? 1.228 8.477 6.09 1 96.19 111 ALA A O 1
ATOM 860 N N . THR A 1 112 ? -0.634 7.738 5.094 1 95.75 112 THR A N 1
ATOM 861 C CA . THR A 1 112 ? -1.322 9.023 5.18 1 95.75 112 THR A CA 1
ATOM 862 C C . THR A 1 112 ? -1.485 9.453 6.633 1 95.75 112 THR A C 1
ATOM 864 O O . THR A 1 112 ? -1.128 10.57 7 1 95.75 112 THR A O 1
ATOM 867 N N . TYR A 1 113 ? -1.887 8.562 7.477 1 98.25 113 TYR A N 1
ATOM 868 C CA . TYR A 1 113 ? -2.15 8.938 8.859 1 98.25 113 TYR A CA 1
ATOM 869 C C . TYR A 1 113 ? -0.85 9.141 9.625 1 98.25 113 TYR A C 1
ATOM 871 O O . TYR A 1 113 ? -0.772 9.992 10.516 1 98.25 113 TYR A O 1
ATOM 879 N N . VAL A 1 114 ? 0.144 8.359 9.297 1 98.12 114 VAL A N 1
ATOM 880 C CA . VAL A 1 114 ? 1.453 8.602 9.891 1 98.12 114 VAL A CA 1
ATOM 881 C C . VAL A 1 114 ? 1.922 10.016 9.547 1 98.12 114 VAL A C 1
ATOM 883 O O . VAL A 1 114 ? 2.43 10.734 10.414 1 98.12 114 VAL A O 1
ATOM 886 N N . THR A 1 115 ? 1.689 10.422 8.312 1 97 115 THR A N 1
ATOM 887 C CA . THR A 1 115 ? 2.08 11.742 7.832 1 97 115 THR A CA 1
ATOM 888 C C . THR A 1 115 ? 1.298 12.836 8.562 1 97 115 THR A C 1
ATOM 890 O O . THR A 1 115 ? 1.885 13.789 9.062 1 97 115 THR A O 1
ATOM 893 N N . VAL A 1 116 ? 0.035 12.648 8.68 1 97.75 116 VAL A N 1
ATOM 894 C CA . VAL A 1 116 ? -0.82 13.672 9.266 1 97.75 116 VAL A CA 1
ATOM 895 C C . VAL A 1 116 ? -0.572 13.75 10.773 1 97.75 116 VAL A C 1
ATOM 897 O O . VAL A 1 116 ? -0.607 14.836 11.359 1 97.75 116 VAL A O 1
ATOM 900 N N . ILE A 1 117 ? -0.287 12.656 11.406 1 98.56 117 ILE A N 1
ATOM 901 C CA . ILE A 1 117 ? 0.031 12.625 12.828 1 98.56 117 ILE A CA 1
ATOM 902 C C . ILE A 1 117 ? 1.314 13.406 13.094 1 98.56 117 ILE A C 1
ATOM 904 O O . ILE A 1 117 ? 1.381 14.211 14.023 1 98.56 117 ILE A O 1
ATOM 908 N N . ALA A 1 118 ? 2.311 13.211 12.242 1 97.75 118 ALA A N 1
ATOM 909 C CA . ALA A 1 118 ? 3.555 13.961 12.375 1 97.75 118 ALA A CA 1
ATOM 910 C C . ALA A 1 118 ? 3.305 15.461 12.234 1 97.75 118 ALA A C 1
ATOM 912 O O . ALA A 1 118 ? 3.873 16.266 12.977 1 97.75 118 ALA A O 1
ATOM 913 N N . ALA A 1 119 ? 2.447 15.82 11.289 1 96.56 119 ALA A N 1
ATOM 914 C CA . ALA A 1 119 ? 2.111 17.219 11.086 1 96.56 119 ALA A CA 1
ATOM 915 C C . ALA A 1 119 ? 1.385 17.797 12.305 1 96.56 119 ALA A C 1
ATOM 917 O O . ALA A 1 119 ? 1.653 18.922 12.727 1 96.56 119 ALA A O 1
ATOM 918 N N . ALA A 1 120 ? 0.46 17 12.852 1 97.88 120 ALA A N 1
ATOM 919 C CA . ALA A 1 120 ? -0.275 17.422 14.039 1 97.88 120 ALA A CA 1
ATOM 920 C C . ALA A 1 120 ? 0.667 17.641 15.219 1 97.88 120 ALA A C 1
ATOM 922 O O . ALA A 1 120 ? 0.497 18.594 15.984 1 97.88 120 ALA A O 1
ATOM 923 N N . GLU A 1 121 ? 1.635 16.781 1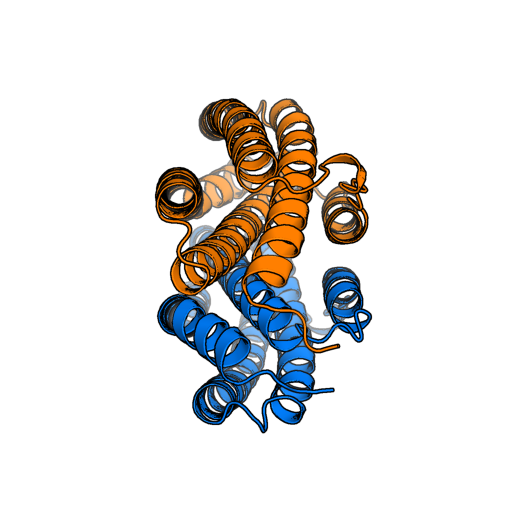5.312 1 97.81 121 GLU A N 1
ATOM 924 C CA . GLU A 1 121 ? 2.629 16.906 16.375 1 97.81 121 GLU A CA 1
ATOM 925 C C . GLU A 1 121 ? 3.426 18.203 16.219 1 97.81 121 GLU A C 1
ATOM 927 O O . GLU A 1 121 ? 3.568 18.953 17.188 1 97.81 121 GLU A O 1
ATOM 932 N N . VAL A 1 122 ? 3.877 18.547 15.039 1 96.5 122 VAL A N 1
ATOM 933 C CA . VAL A 1 122 ? 4.684 19.734 14.781 1 96.5 122 VAL A CA 1
ATOM 934 C C . VAL A 1 122 ? 3.832 20.984 14.961 1 96.5 122 VAL A C 1
ATOM 936 O O . VAL A 1 122 ? 4.32 22 15.453 1 96.5 122 VAL A O 1
ATOM 939 N N . ALA A 1 123 ? 2.588 20.875 14.617 1 95 123 ALA A N 1
ATOM 940 C CA . ALA A 1 123 ? 1.682 22.016 14.703 1 95 123 ALA A CA 1
ATOM 941 C C . ALA A 1 123 ? 1.166 22.203 16.125 1 95 123 ALA A C 1
ATOM 943 O O . ALA A 1 123 ? 0.471 23.172 16.422 1 95 123 ALA A O 1
ATOM 944 N N . GLY A 1 124 ? 1.407 21.266 17.031 1 96 124 GLY A N 1
ATOM 945 C CA . GLY A 1 124 ? 0.99 21.375 18.422 1 96 124 GLY A CA 1
ATOM 946 C C . GLY A 1 124 ? -0.475 21.031 18.625 1 96 124 GLY A C 1
ATOM 947 O O . GLY A 1 124 ? -1.096 21.516 19.578 1 96 124 GLY A O 1
ATOM 948 N N . GLU A 1 125 ? -1.052 20.25 17.734 1 96.5 125 GLU A N 1
ATOM 949 C CA . GLU A 1 125 ? -2.455 19.859 17.828 1 96.5 125 GLU A CA 1
ATOM 950 C C . GLU A 1 125 ? -2.602 18.484 18.484 1 96.5 125 GLU A C 1
ATOM 952 O O . GLU A 1 125 ? -2.908 17.5 17.812 1 96.5 125 GLU A O 1
ATOM 957 N N . THR A 1 126 ? -2.588 18.438 19.766 1 97.06 126 THR A N 1
ATOM 958 C CA . THR A 1 126 ? -2.486 17.188 20.531 1 97.06 126 THR A CA 1
ATOM 959 C C . THR A 1 126 ? -3.787 16.406 20.453 1 97.06 126 THR A C 1
ATOM 961 O O . THR A 1 126 ? -3.766 15.172 20.344 1 97.06 126 THR A O 1
ATOM 964 N N . SER A 1 127 ? -4.883 17.109 20.547 1 97.19 127 SER A N 1
ATOM 965 C CA . SER A 1 127 ? -6.164 16.406 20.484 1 97.19 127 SER A CA 1
ATOM 966 C C . SER A 1 127 ? -6.363 15.75 19.109 1 97.19 127 SER A C 1
ATOM 968 O O . SER A 1 127 ? -6.805 14.602 19.031 1 97.19 127 SER A O 1
ATOM 970 N N . ILE A 1 128 ? -6.008 16.422 18.078 1 97.62 128 ILE A N 1
ATOM 971 C CA . ILE A 1 128 ? -6.102 15.891 16.719 1 97.62 128 ILE A CA 1
ATOM 972 C C . ILE A 1 128 ? -5.168 14.695 16.562 1 97.62 128 ILE A C 1
ATOM 974 O O . ILE A 1 128 ? -5.559 13.656 16.047 1 97.62 128 ILE A O 1
ATOM 978 N N . LYS A 1 129 ? -3.941 14.844 17.031 1 98.31 129 LYS A N 1
ATOM 979 C CA . LYS A 1 129 ? -2.98 13.75 16.984 1 98.31 129 LYS A CA 1
ATOM 980 C C . LYS A 1 129 ? -3.564 12.477 17.594 1 98.31 129 LYS A C 1
ATOM 982 O O . LYS A 1 129 ? -3.477 11.398 17.016 1 98.31 129 LYS A O 1
ATOM 987 N N . SER A 1 130 ? -4.176 12.656 18.75 1 98.44 130 SER A N 1
ATOM 988 C CA . SER A 1 130 ? -4.727 11.508 19.469 1 98.44 130 SER A CA 1
ATOM 989 C C . SER A 1 130 ? -5.832 10.836 18.656 1 98.44 130 SER A C 1
ATOM 991 O O . SER A 1 130 ? -5.891 9.609 18.578 1 98.44 130 SER A O 1
ATOM 993 N N . THR A 1 131 ? -6.699 11.602 18.094 1 98.5 131 THR A N 1
ATOM 994 C CA . THR A 1 131 ? -7.773 11.07 17.25 1 98.5 131 THR A CA 1
ATOM 995 C C . THR A 1 131 ? -7.207 10.297 16.062 1 98.5 131 THR A C 1
ATOM 997 O O . THR A 1 131 ? -7.641 9.18 15.781 1 98.5 131 THR A O 1
ATOM 1000 N N . LEU A 1 132 ? -6.219 10.844 15.414 1 98.62 132 LEU A N 1
ATOM 1001 C CA . LEU A 1 132 ? -5.621 10.234 14.227 1 98.62 132 LEU A CA 1
ATOM 1002 C C . LEU A 1 132 ? -4.871 8.961 14.594 1 98.62 132 LEU A C 1
ATOM 1004 O O . LEU A 1 132 ? -4.836 8.008 13.812 1 98.62 132 LEU A O 1
ATOM 1008 N N . GLU A 1 133 ? -4.277 8.938 15.805 1 98.69 133 GLU A N 1
ATOM 1009 C CA . GLU A 1 133 ? -3.6 7.73 16.266 1 98.69 133 GLU A CA 1
ATOM 1010 C C . GLU A 1 133 ? -4.586 6.586 16.469 1 98.69 133 GLU A C 1
ATOM 1012 O O . GLU A 1 133 ? -4.258 5.422 16.219 1 98.69 133 GLU A O 1
ATOM 1017 N N . SER A 1 134 ? -5.734 6.949 16.938 1 98.56 134 SER A N 1
ATOM 1018 C CA . SER A 1 134 ? -6.766 5.926 17.078 1 98.56 134 SER A CA 1
ATOM 1019 C C . SER A 1 134 ? -7.168 5.352 15.727 1 98.56 134 SER A C 1
ATOM 1021 O O . SER A 1 134 ? -7.348 4.141 15.586 1 98.56 134 SER A O 1
ATOM 1023 N N . ILE A 1 135 ? -7.301 6.16 14.711 1 98.56 135 ILE A N 1
ATOM 1024 C CA . ILE A 1 135 ? -7.629 5.723 13.352 1 98.56 135 ILE A CA 1
ATOM 1025 C C . ILE A 1 135 ? -6.5 4.852 12.805 1 98.56 135 ILE A C 1
ATOM 1027 O O . ILE A 1 135 ? -6.75 3.799 12.219 1 98.56 135 ILE A O 1
ATOM 1031 N N . LEU A 1 136 ? -5.262 5.293 12.992 1 98.56 136 LEU A N 1
ATOM 1032 C CA . LEU A 1 136 ? -4.098 4.539 12.539 1 98.56 136 LEU A CA 1
ATOM 1033 C C . LEU A 1 136 ? -4.121 3.117 13.094 1 98.56 136 LEU A C 1
ATOM 1035 O O . LEU A 1 136 ? -3.84 2.16 12.367 1 98.56 136 LEU A O 1
ATOM 1039 N N . THR A 1 137 ? -4.508 3.004 14.359 1 98.56 137 THR A N 1
ATOM 1040 C CA . THR A 1 137 ? -4.574 1.691 14.992 1 98.56 137 THR A CA 1
ATOM 1041 C C . THR A 1 137 ? -5.582 0.796 14.281 1 98.56 137 THR A C 1
ATOM 1043 O O . THR A 1 137 ? -5.32 -0.387 14.055 1 98.56 137 THR A O 1
ATOM 1046 N N . GLU A 1 138 ? -6.711 1.31 13.922 1 98.19 138 GLU A N 1
ATOM 1047 C CA . GLU A 1 138 ? -7.73 0.562 13.195 1 98.19 138 GLU A CA 1
ATOM 1048 C C . GLU A 1 138 ? -7.23 0.139 11.82 1 98.19 138 GLU A C 1
ATOM 1050 O O . GLU A 1 138 ? -7.453 -0.996 11.391 1 98.19 138 GLU A O 1
ATOM 1055 N N . GLU A 1 139 ? -6.539 1.053 11.102 1 98.38 139 GLU A N 1
ATOM 1056 C CA . GLU A 1 139 ? -6.012 0.732 9.773 1 98.38 139 GLU A CA 1
ATOM 1057 C C . GLU A 1 139 ? -4.93 -0.341 9.859 1 98.38 139 GLU A C 1
ATOM 1059 O O . GLU A 1 139 ? -4.836 -1.203 8.984 1 98.38 139 GLU A O 1
ATOM 1064 N N . GLU A 1 140 ? -4.078 -0.268 10.898 1 98.19 140 GLU A N 1
ATOM 1065 C CA . GLU A 1 140 ? -3.043 -1.28 11.086 1 98.19 140 GLU A CA 1
ATOM 1066 C C . GLU A 1 140 ? -3.654 -2.652 11.359 1 98.19 140 GLU A C 1
ATOM 1068 O O . GLU A 1 140 ? -3.135 -3.672 10.898 1 98.19 140 GLU A O 1
ATOM 1073 N N . ALA A 1 141 ? -4.746 -2.643 12.094 1 98.19 141 ALA A N 1
ATOM 1074 C CA . ALA A 1 141 ? -5.438 -3.9 12.359 1 98.19 141 ALA A CA 1
ATOM 1075 C C . ALA A 1 141 ? -5.992 -4.504 11.07 1 98.19 141 ALA A C 1
ATOM 1077 O O . ALA A 1 141 ? -5.891 -5.711 10.844 1 98.19 141 ALA A O 1
ATOM 1078 N N . MET A 1 142 ? -6.562 -3.68 10.18 1 97.75 142 MET A N 1
ATOM 1079 C CA . MET A 1 142 ? -7.094 -4.164 8.914 1 97.75 142 MET A CA 1
ATOM 1080 C C . MET A 1 142 ? -5.977 -4.703 8.023 1 97.75 142 MET A C 1
ATOM 1082 O O . MET A 1 142 ? -6.102 -5.781 7.449 1 97.75 142 MET A O 1
ATOM 1086 N N . ALA A 1 143 ? -4.887 -3.945 7.918 1 97.62 143 ALA A N 1
ATOM 1087 C CA . ALA A 1 143 ? -3.748 -4.375 7.109 1 97.62 143 ALA A CA 1
ATOM 1088 C C . ALA A 1 143 ? -3.199 -5.711 7.602 1 97.62 143 ALA A C 1
ATOM 1090 O O . ALA A 1 143 ? -2.891 -6.594 6.801 1 97.62 143 ALA A O 1
ATOM 1091 N N . ALA A 1 144 ? -3.086 -5.832 8.953 1 97.81 144 ALA A N 1
ATOM 1092 C CA . ALA A 1 144 ? -2.578 -7.07 9.547 1 97.81 144 ALA A CA 1
ATOM 1093 C C . ALA A 1 144 ? -3.5 -8.242 9.234 1 97.81 144 ALA A C 1
ATOM 1095 O O . ALA A 1 144 ? -3.031 -9.344 8.93 1 97.81 144 ALA A O 1
ATOM 1096 N N . TRP A 1 145 ? -4.777 -8.047 9.359 1 98.06 145 TRP A N 1
ATOM 1097 C CA . TRP A 1 145 ? -5.754 -9.086 9.055 1 98.06 145 TRP A CA 1
ATOM 1098 C C . TRP A 1 145 ? -5.637 -9.539 7.605 1 98.06 145 TRP A C 1
ATOM 1100 O O . TRP A 1 145 ? -5.609 -10.742 7.32 1 98.06 145 TRP A O 1
ATOM 1110 N N . LEU A 1 146 ? -5.578 -8.578 6.637 1 97.31 146 LEU A N 1
ATOM 1111 C CA . LEU A 1 146 ? -5.461 -8.891 5.215 1 97.31 146 LEU A CA 1
ATOM 1112 C C . LEU A 1 146 ? -4.184 -9.68 4.934 1 97.31 146 LEU A C 1
ATOM 1114 O O . LEU A 1 146 ? -4.207 -10.664 4.188 1 97.31 146 LEU A O 1
ATOM 1118 N N . ARG A 1 147 ? -3.098 -9.203 5.527 1 97.62 147 ARG A N 1
ATOM 1119 C CA . ARG A 1 147 ? -1.822 -9.883 5.324 1 97.62 147 ARG A CA 1
ATOM 1120 C C . ARG A 1 147 ? -1.894 -11.336 5.793 1 97.62 147 ARG A C 1
ATOM 1122 O O . ARG A 1 147 ? -1.379 -12.234 5.129 1 97.62 147 ARG A O 1
ATOM 1129 N N . GLU A 1 148 ? -2.475 -11.555 6.953 1 97.5 148 GLU A N 1
ATOM 1130 C CA . GLU A 1 148 ? -2.574 -12.883 7.551 1 97.5 148 GLU A CA 1
ATOM 1131 C C . GLU A 1 148 ? -3.447 -13.805 6.707 1 97.5 148 GLU A C 1
ATOM 1133 O O . GLU A 1 148 ? -3.164 -15 6.586 1 97.5 148 GLU A O 1
ATOM 1138 N N . HIS A 1 149 ? -4.488 -13.344 6.062 1 97.12 149 HIS A N 1
ATOM 1139 C CA . HIS A 1 149 ? -5.504 -14.188 5.441 1 97.12 149 HIS A CA 1
ATOM 1140 C C . HIS A 1 149 ? -5.285 -14.297 3.936 1 97.12 149 HIS A C 1
ATOM 1142 O O . HIS A 1 149 ? -5.855 -15.172 3.285 1 97.12 149 HIS A O 1
ATOM 1148 N N . LEU A 1 150 ? -4.43 -13.438 3.361 1 96.75 150 LEU A N 1
ATOM 1149 C CA . LEU A 1 150 ? -4.25 -13.375 1.915 1 96.75 150 LEU A CA 1
ATOM 1150 C C . LEU A 1 150 ? -3.807 -14.727 1.364 1 96.75 150 LEU A C 1
ATOM 1152 O O . LEU A 1 150 ? -4.383 -15.227 0.397 1 96.75 150 LEU A O 1
ATOM 1156 N N . PRO A 1 151 ? -2.867 -15.477 2.029 1 97.06 151 PRO A N 1
ATOM 1157 C CA . PRO A 1 151 ? -2.5 -16.781 1.474 1 97.06 151 PRO A CA 1
ATOM 1158 C C . PRO A 1 151 ? -3.674 -17.766 1.427 1 97.06 151 PRO A C 1
ATOM 1160 O O . PRO A 1 151 ? -3.834 -18.5 0.448 1 97.06 151 PRO A O 1
ATOM 1163 N N . GLY A 1 152 ? -4.461 -17.703 2.469 1 95.38 152 GLY A N 1
ATOM 1164 C CA . GLY A 1 152 ? -5.621 -18.594 2.5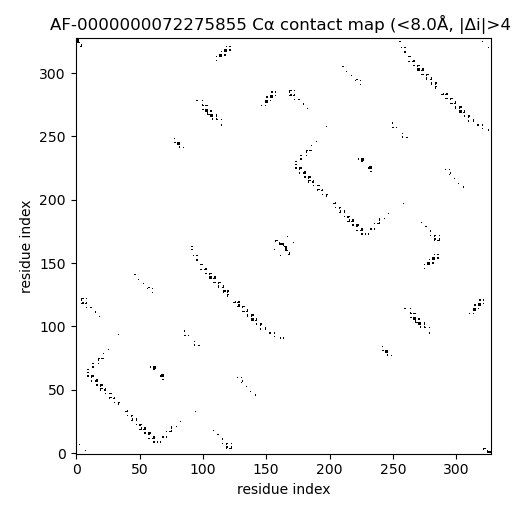06 1 95.38 152 GLY A CA 1
ATOM 1165 C C . GLY A 1 152 ? -6.645 -18.266 1.431 1 95.38 152 GLY A C 1
ATOM 1166 O O . GLY A 1 152 ? -7.223 -19.172 0.828 1 95.38 152 GLY A O 1
ATOM 1167 N N . ILE A 1 153 ? -6.883 -17.016 1.188 1 94.06 153 ILE A N 1
ATOM 1168 C CA . ILE A 1 153 ? -7.809 -16.578 0.149 1 94.06 153 ILE A CA 1
ATOM 1169 C C . ILE A 1 153 ? -7.309 -17.047 -1.218 1 94.06 153 ILE A C 1
ATOM 1171 O O . ILE A 1 153 ? -8.086 -17.547 -2.031 1 94.06 153 ILE A O 1
ATOM 1175 N N . VAL A 1 154 ? -6.02 -16.922 -1.492 1 95.06 154 VAL A N 1
ATOM 1176 C CA . VAL A 1 154 ? -5.418 -17.312 -2.762 1 95.06 154 VAL A CA 1
ATOM 1177 C C . VAL A 1 154 ? -5.566 -18.812 -2.955 1 95.06 154 VAL A C 1
ATOM 1179 O O . VAL A 1 154 ? -5.984 -19.281 -4.02 1 95.06 154 VAL A O 1
ATOM 1182 N N . LYS A 1 155 ? -5.285 -19.594 -1.888 1 95.31 155 LYS A N 1
ATOM 1183 C CA . LYS A 1 155 ? -5.371 -21.047 -1.979 1 95.31 155 LYS A CA 1
ATOM 1184 C C . LYS A 1 155 ? -6.812 -21.5 -2.201 1 95.31 155 LYS A C 1
ATOM 1186 O O . LYS A 1 155 ? -7.066 -22.406 -2.99 1 95.31 155 LYS A O 1
ATOM 1191 N N . GLN A 1 156 ? -7.703 -20.859 -1.445 1 92.31 156 GLN A N 1
ATOM 1192 C CA . GLN A 1 156 ? -9.109 -21.172 -1.649 1 92.31 156 GLN A CA 1
ATOM 1193 C C . GLN A 1 156 ? -9.523 -20.938 -3.1 1 92.31 156 GLN A C 1
ATOM 1195 O O . GLN A 1 156 ? -10.219 -21.766 -3.699 1 92.31 156 GLN A O 1
ATOM 1200 N N . TYR A 1 157 ? -9.133 -19.844 -3.67 1 91.69 157 TYR A N 1
ATOM 1201 C CA . TYR A 1 157 ? -9.43 -19.516 -5.059 1 91.69 157 TYR A CA 1
ATOM 1202 C C . TYR A 1 157 ? -8.852 -20.547 -6.008 1 91.69 157 TYR A C 1
ATOM 1204 O O . TYR A 1 157 ? -9.539 -21.016 -6.918 1 91.69 157 TYR A O 1
ATOM 1212 N N . LEU A 1 158 ? -7.602 -20.953 -5.809 1 92.69 158 LEU A N 1
ATOM 1213 C CA . LEU A 1 158 ? -6.898 -21.859 -6.707 1 92.69 158 LEU A CA 1
ATOM 1214 C C . LEU A 1 158 ? -7.488 -23.266 -6.621 1 92.69 158 LEU A C 1
ATOM 1216 O O . LEU A 1 158 ? -7.516 -23.984 -7.621 1 92.69 158 LEU A O 1
ATOM 1220 N N . LEU A 1 159 ? -7.98 -23.625 -5.445 1 89.44 159 LEU A N 1
ATOM 1221 C CA . LEU A 1 159 ? -8.43 -25 -5.227 1 89.44 159 LEU A CA 1
ATOM 1222 C C . LEU A 1 159 ? -9.922 -25.125 -5.523 1 89.44 159 LEU A C 1
ATOM 1224 O O . LEU A 1 159 ? -10.391 -26.203 -5.887 1 89.44 159 LEU A O 1
ATOM 1228 N N . THR A 1 160 ? -10.664 -24.172 -5.195 1 79.25 160 THR A N 1
ATOM 1229 C CA . THR A 1 160 ? -12.094 -24.281 -5.426 1 79.25 160 THR A CA 1
ATOM 1230 C C . THR A 1 160 ? -12.438 -23.953 -6.875 1 79.25 160 THR A C 1
ATOM 1232 O O . THR A 1 160 ? -13.477 -24.375 -7.383 1 79.25 160 THR A O 1
ATOM 1235 N N . GLY A 1 161 ? -11.68 -23.609 -7.785 1 60.88 161 GLY A N 1
ATOM 1236 C CA . GLY A 1 161 ? -11.93 -23.438 -9.211 1 60.88 161 GLY A CA 1
ATOM 1237 C C . GLY A 1 161 ? -12.945 -22.359 -9.508 1 60.88 161 GLY A C 1
ATOM 1238 O O . GLY A 1 161 ? -14 -22.625 -10.078 1 60.88 161 GLY A O 1
ATOM 1239 N N . GLU A 1 162 ? -13.094 -21.266 -8.836 1 49.81 162 GLU A N 1
ATOM 1240 C CA . GLU A 1 162 ? -14.297 -20.578 -9.289 1 49.81 162 GLU A CA 1
ATOM 1241 C C . GLU A 1 162 ? -14.445 -20.672 -10.805 1 49.81 162 GLU A C 1
ATOM 1243 O O . GLU A 1 162 ? -13.539 -20.281 -11.547 1 49.81 162 GLU A O 1
ATOM 1248 N N . LYS A 1 163 ? -14.914 -21.859 -11.273 1 41.56 163 LYS A N 1
ATOM 1249 C CA . LYS A 1 163 ? -15.547 -22.188 -12.547 1 41.56 163 LYS A CA 1
ATOM 1250 C C . LYS A 1 163 ? -16.234 -20.969 -13.148 1 41.56 163 LYS A C 1
ATOM 1252 O O . LYS A 1 163 ? -16.922 -20.234 -12.438 1 41.56 163 LYS A O 1
ATOM 1257 N N . ARG A 1 164 ? -15.711 -20.453 -14.227 1 35.84 164 ARG A N 1
ATOM 1258 C CA . ARG A 1 164 ? -16.719 -19.828 -15.086 1 35.84 164 ARG A CA 1
ATOM 1259 C C . ARG A 1 164 ? -17.875 -20.766 -15.344 1 35.84 164 ARG A C 1
ATOM 1261 O O . ARG A 1 164 ? -17.703 -21.984 -15.445 1 35.84 164 ARG A O 1
ATOM 1268 N N . MET B 1 1 ? -12.07 -22.672 -20.141 1 42.25 1 MET B N 1
ATOM 1269 C CA . MET B 1 1 ? -11.32 -23.703 -19.406 1 42.25 1 MET B CA 1
ATOM 1270 C C . MET B 1 1 ? -10.695 -23.125 -18.141 1 42.25 1 MET B C 1
ATOM 1272 O O . MET B 1 1 ? -10.148 -22.031 -18.156 1 42.25 1 MET B O 1
ATOM 1276 N N . THR B 1 2 ? -11.102 -23.547 -16.906 1 58.44 2 THR B N 1
ATOM 1277 C CA . THR B 1 2 ? -10.703 -23.047 -15.602 1 58.44 2 THR B CA 1
ATOM 1278 C C . THR B 1 2 ? -9.18 -23.078 -15.461 1 58.44 2 THR B C 1
ATOM 1280 O O . THR B 1 2 ? -8.539 -24.062 -15.82 1 58.44 2 THR B O 1
ATOM 1283 N N . GLU B 1 3 ? -8.523 -22.031 -15.445 1 78.88 3 GLU B N 1
ATOM 1284 C CA . GLU B 1 3 ? -7.07 -21.969 -15.359 1 78.88 3 GLU B CA 1
ATOM 1285 C C . GLU B 1 3 ? -6.547 -22.781 -14.18 1 78.88 3 GLU B C 1
ATOM 1287 O O . GLU B 1 3 ? -7.125 -22.75 -13.086 1 78.88 3 GLU B O 1
ATOM 1292 N N . THR B 1 4 ? -5.66 -23.812 -14.461 1 86.44 4 THR B N 1
ATOM 1293 C CA . THR B 1 4 ? -4.992 -24.594 -13.422 1 86.44 4 THR B CA 1
ATOM 1294 C C . THR B 1 4 ? -4.152 -23.688 -12.523 1 86.44 4 THR B C 1
ATOM 1296 O O . THR B 1 4 ? -3.838 -22.562 -12.898 1 86.44 4 THR B O 1
ATOM 1299 N N . PRO B 1 5 ? -3.791 -24.219 -11.383 1 89.31 5 PRO B N 1
ATOM 1300 C CA . PRO B 1 5 ? -2.91 -23.438 -10.508 1 89.31 5 PRO B CA 1
ATOM 1301 C C . PRO B 1 5 ? -1.582 -23.078 -11.172 1 89.31 5 PRO B C 1
ATOM 1303 O O . PRO B 1 5 ? -1.058 -21.984 -10.961 1 89.31 5 PRO B O 1
ATOM 1306 N N . ARG B 1 6 ? -1.144 -23.984 -11.945 1 90.31 6 ARG B N 1
ATOM 1307 C CA . ARG B 1 6 ? 0.115 -23.719 -12.633 1 90.31 6 ARG B CA 1
ATOM 1308 C C . ARG B 1 6 ? -0.043 -22.594 -13.648 1 90.31 6 ARG B C 1
ATOM 1310 O O . ARG B 1 6 ? 0.847 -21.75 -13.797 1 90.31 6 ARG B O 1
ATOM 1317 N N . GLU B 1 7 ? -1.118 -22.547 -14.305 1 89.88 7 GLU B N 1
ATOM 1318 C CA . GLU B 1 7 ? -1.377 -21.484 -15.266 1 89.88 7 GLU B CA 1
ATOM 1319 C C . GLU B 1 7 ? -1.533 -20.141 -14.562 1 89.88 7 GLU B C 1
ATOM 1321 O O . GLU B 1 7 ? -1.057 -19.109 -15.062 1 89.88 7 GLU B O 1
ATOM 1326 N N . HIS B 1 8 ? -2.201 -20.203 -13.445 1 91.25 8 HIS B N 1
ATOM 1327 C CA . HIS B 1 8 ? -2.297 -18.984 -12.656 1 91.25 8 HIS B CA 1
ATOM 1328 C C . HIS B 1 8 ? -0.922 -18.516 -12.188 1 91.25 8 HIS B C 1
ATOM 1330 O O . HIS B 1 8 ? -0.621 -17.328 -12.227 1 91.25 8 HIS B O 1
ATOM 1336 N N . LEU B 1 9 ? -0.131 -19.5 -11.758 1 94.06 9 LEU B N 1
ATOM 1337 C CA . LEU B 1 9 ? 1.217 -19.172 -11.312 1 94.06 9 LEU B CA 1
ATOM 1338 C C . LEU B 1 9 ? 1.998 -18.469 -12.414 1 94.06 9 LEU B C 1
ATOM 1340 O O . LEU B 1 9 ? 2.635 -17.438 -12.172 1 94.06 9 LEU B O 1
ATOM 1344 N N . ILE B 1 10 ? 1.876 -18.953 -13.594 1 92.44 10 ILE B N 1
ATOM 1345 C CA . ILE B 1 10 ? 2.605 -18.375 -14.727 1 92.44 10 ILE B CA 1
ATOM 1346 C C . ILE B 1 10 ? 2.121 -16.953 -14.984 1 92.44 10 ILE B C 1
ATOM 1348 O O . ILE B 1 10 ? 2.928 -16.031 -15.133 1 92.44 10 ILE B O 1
ATOM 1352 N N . ASP B 1 11 ? 0.848 -16.734 -14.961 1 89.75 11 ASP B N 1
ATOM 1353 C CA . ASP B 1 11 ? 0.28 -15.414 -15.195 1 89.75 11 ASP B CA 1
ATOM 1354 C C . ASP B 1 11 ? 0.709 -14.43 -14.109 1 89.75 11 ASP B C 1
ATOM 1356 O O . ASP B 1 11 ? 1.06 -13.289 -14.406 1 89.75 11 ASP B O 1
ATOM 1360 N N . TRP B 1 12 ? 0.671 -14.938 -12.922 1 92.44 12 TRP B N 1
ATOM 1361 C CA . TRP B 1 12 ? 0.978 -14.047 -11.812 1 92.44 12 TRP B CA 1
ATOM 1362 C C . TRP B 1 12 ? 2.477 -13.773 -11.727 1 92.44 12 TRP B C 1
ATOM 1364 O O . TRP B 1 12 ? 2.896 -12.703 -11.281 1 92.44 12 TRP B O 1
ATOM 1374 N N . LEU B 1 13 ? 3.307 -14.703 -12.18 1 94.38 13 LEU B N 1
ATOM 1375 C CA . LEU B 1 13 ? 4.734 -14.43 -12.32 1 94.38 13 LEU B CA 1
ATOM 1376 C C . LEU B 1 13 ? 4.984 -13.367 -13.383 1 94.38 13 LEU B C 1
ATOM 1378 O O . LEU B 1 13 ? 5.836 -12.492 -13.203 1 94.38 13 LEU B O 1
ATOM 1382 N N . ARG B 1 14 ? 4.285 -13.438 -14.422 1 91.38 14 ARG B N 1
ATOM 1383 C CA . ARG B 1 14 ? 4.406 -12.414 -15.453 1 91.38 14 ARG B CA 1
ATOM 1384 C C . ARG B 1 14 ? 4.016 -11.039 -14.914 1 91.38 14 ARG B C 1
ATOM 1386 O O . ARG B 1 14 ? 4.688 -10.047 -15.18 1 91.38 14 ARG B O 1
ATOM 1393 N N . ASP B 1 15 ? 2.951 -11.047 -14.141 1 89.56 15 ASP B N 1
ATOM 1394 C CA . ASP B 1 15 ? 2.525 -9.805 -13.492 1 89.56 15 ASP B CA 1
ATOM 1395 C C . ASP B 1 15 ? 3.609 -9.273 -12.555 1 89.56 15 ASP B C 1
ATOM 1397 O O . ASP B 1 15 ? 3.859 -8.07 -12.508 1 89.56 15 ASP B O 1
ATOM 1401 N N . ALA B 1 16 ? 4.188 -10.156 -11.812 1 93.75 16 ALA B N 1
ATOM 1402 C CA . ALA B 1 16 ? 5.238 -9.766 -10.883 1 93.75 16 ALA B CA 1
ATOM 1403 C C . ALA B 1 16 ? 6.445 -9.195 -11.617 1 93.75 16 ALA B C 1
ATOM 1405 O O . ALA B 1 16 ? 7.051 -8.219 -11.172 1 93.75 16 ALA B O 1
ATOM 1406 N N . TYR B 1 17 ? 6.77 -9.781 -12.719 1 92.75 17 TYR B N 1
ATOM 1407 C CA . TYR B 1 17 ? 7.883 -9.281 -13.523 1 92.75 17 TYR B CA 1
ATOM 1408 C C . TYR B 1 17 ? 7.594 -7.879 -14.047 1 92.75 17 TYR B C 1
ATOM 1410 O O . TYR B 1 17 ? 8.438 -6.984 -13.945 1 92.75 17 TYR B O 1
ATOM 1418 N N . ALA B 1 18 ? 6.426 -7.707 -14.578 1 89.88 18 ALA B N 1
ATOM 1419 C CA . ALA B 1 18 ? 6.016 -6.387 -15.047 1 89.88 18 ALA B CA 1
ATOM 1420 C C . ALA B 1 18 ? 6.055 -5.367 -13.914 1 89.88 18 ALA B C 1
ATOM 1422 O O . ALA B 1 18 ? 6.473 -4.223 -14.109 1 89.88 18 ALA B O 1
ATOM 1423 N N . MET B 1 19 ? 5.633 -5.762 -12.781 1 91.06 19 MET B N 1
ATOM 1424 C CA . MET B 1 19 ? 5.648 -4.902 -11.609 1 91.06 19 MET B CA 1
ATOM 1425 C C . MET B 1 19 ? 7.074 -4.484 -11.258 1 91.06 19 MET B C 1
ATOM 1427 O O . MET B 1 19 ? 7.328 -3.311 -10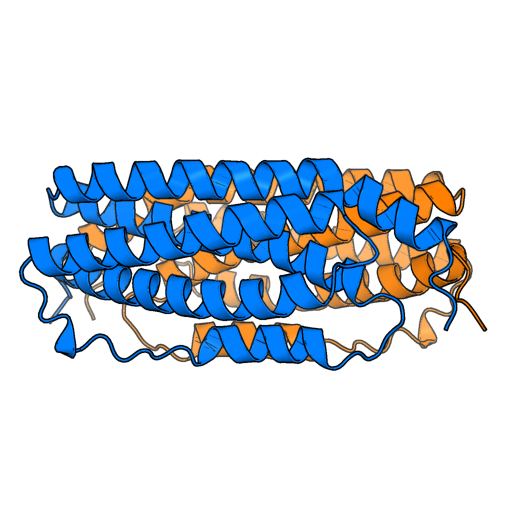.969 1 91.06 19 MET B O 1
ATOM 1431 N N . GLU B 1 20 ? 8 -5.43 -11.328 1 94.12 20 GLU B N 1
ATOM 1432 C CA . GLU B 1 20 ? 9.391 -5.113 -11 1 94.12 20 GLU B CA 1
ATOM 1433 C C . GLU B 1 20 ? 9.984 -4.133 -12.008 1 94.12 20 GLU B C 1
ATOM 1435 O O . GLU B 1 20 ? 10.742 -3.236 -11.641 1 94.12 20 GLU B O 1
ATOM 1440 N N . MET B 1 21 ? 9.617 -4.289 -13.203 1 92.06 21 MET B N 1
ATOM 1441 C CA . MET B 1 21 ? 10.109 -3.377 -14.234 1 92.06 21 MET B CA 1
ATOM 1442 C C . MET B 1 21 ? 9.57 -1.967 -14.016 1 92.06 21 MET B C 1
ATOM 1444 O O . MET B 1 21 ? 10.305 -0.988 -14.148 1 92.06 21 MET B O 1
ATOM 1448 N N . GLN B 1 22 ? 8.367 -1.938 -13.68 1 88.19 22 GLN B N 1
ATOM 1449 C CA . GLN B 1 22 ? 7.77 -0.646 -13.367 1 88.19 22 GLN B CA 1
ATOM 1450 C C . GLN B 1 22 ? 8.398 -0.036 -12.117 1 88.19 22 GLN B C 1
ATOM 1452 O O . GLN B 1 22 ? 8.711 1.158 -12.094 1 88.19 22 GLN B O 1
ATOM 1457 N N . ALA B 1 23 ? 8.602 -0.861 -11.117 1 91.19 23 ALA B N 1
ATOM 1458 C CA . ALA B 1 23 ? 9.219 -0.398 -9.883 1 91.19 23 ALA B CA 1
ATOM 1459 C C . ALA B 1 23 ? 10.617 0.163 -10.141 1 91.19 23 ALA B C 1
ATOM 1461 O O . ALA B 1 23 ? 10.992 1.198 -9.586 1 91.19 23 ALA B O 1
ATOM 1462 N N . GLU B 1 24 ? 11.359 -0.492 -10.969 1 92.44 24 GLU B N 1
ATOM 1463 C CA . GLU B 1 24 ? 12.695 -0.021 -11.328 1 92.44 24 GLU B CA 1
ATOM 1464 C C . GLU B 1 24 ? 12.641 1.384 -11.922 1 92.44 24 GLU B C 1
ATOM 1466 O O . GLU B 1 24 ? 13.398 2.264 -11.516 1 92.44 24 GLU B O 1
ATOM 1471 N N . ASN B 1 25 ? 11.711 1.615 -12.805 1 89.06 25 ASN B N 1
ATOM 1472 C CA . ASN B 1 25 ? 11.555 2.918 -13.445 1 89.06 25 ASN B CA 1
ATOM 1473 C C . ASN B 1 25 ? 11.18 3.996 -12.438 1 89.06 25 ASN B C 1
ATOM 1475 O O . ASN B 1 25 ? 11.734 5.098 -12.461 1 89.06 25 ASN B O 1
ATOM 1479 N N . ILE B 1 26 ? 10.32 3.674 -11.602 1 84.94 26 ILE B N 1
ATOM 1480 C CA . ILE B 1 26 ? 9.844 4.621 -10.594 1 84.94 26 ILE B CA 1
ATOM 1481 C C . ILE B 1 26 ? 10.992 4.98 -9.648 1 84.94 26 ILE B C 1
ATOM 1483 O O . ILE B 1 26 ? 11.227 6.156 -9.367 1 84.94 26 ILE B O 1
ATOM 1487 N N . LEU B 1 27 ? 11.711 3.979 -9.188 1 91.44 27 LEU B N 1
ATOM 1488 C CA . LEU B 1 27 ? 12.797 4.191 -8.234 1 91.44 27 LEU B CA 1
ATOM 1489 C C . LEU B 1 27 ? 13.922 5.008 -8.867 1 91.44 27 LEU B C 1
ATOM 1491 O O . LEU B 1 27 ? 14.508 5.867 -8.211 1 91.44 27 LEU B O 1
ATOM 1495 N N . GLU B 1 28 ? 14.219 4.727 -10.148 1 91.69 28 GLU B N 1
ATOM 1496 C CA . GLU B 1 28 ? 15.25 5.484 -10.852 1 91.69 28 GLU B CA 1
ATOM 1497 C C . GLU B 1 28 ? 14.914 6.973 -10.883 1 91.69 28 GLU B C 1
ATOM 1499 O O . GLU B 1 28 ? 15.766 7.816 -10.602 1 91.69 28 GLU B O 1
ATOM 1504 N N . LYS B 1 29 ? 13.695 7.297 -11.164 1 86.31 29 LYS B N 1
ATOM 1505 C CA . LYS B 1 29 ? 13.25 8.688 -11.227 1 86.31 29 LYS B CA 1
ATOM 1506 C C . LYS B 1 29 ? 13.227 9.312 -9.836 1 86.31 29 LYS B C 1
ATOM 1508 O O . LYS B 1 29 ? 13.531 10.492 -9.672 1 86.31 29 LYS B O 1
ATOM 1513 N N . MET B 1 30 ? 12.969 8.539 -8.852 1 87.81 30 MET B N 1
ATOM 1514 C CA . MET B 1 30 ? 12.875 9.047 -7.484 1 87.81 30 MET B CA 1
ATOM 1515 C C . MET B 1 30 ? 14.25 9.43 -6.953 1 87.81 30 MET B C 1
ATOM 1517 O O . MET B 1 30 ? 14.406 10.469 -6.309 1 87.81 30 MET B O 1
ATOM 1521 N N . VAL B 1 31 ? 15.211 8.594 -7.246 1 90.19 31 VAL B N 1
ATOM 1522 C CA . VAL B 1 31 ? 16.547 8.82 -6.723 1 90.19 31 VAL B CA 1
ATOM 1523 C C . VAL B 1 31 ? 17.047 10.203 -7.152 1 90.19 31 VAL B C 1
ATOM 1525 O O . VAL B 1 31 ? 17.656 10.922 -6.363 1 90.19 31 VAL B O 1
ATOM 1528 N N . SER B 1 32 ? 16.688 10.641 -8.297 1 87 32 SER B N 1
ATOM 1529 C CA . SER B 1 32 ? 17.172 11.906 -8.844 1 87 32 SER B CA 1
ATOM 1530 C C . SER B 1 32 ? 16.516 13.094 -8.148 1 87 32 SER B C 1
ATOM 1532 O O . SER B 1 32 ? 17.031 14.219 -8.211 1 87 32 SER B O 1
ATOM 1534 N N . ARG B 1 33 ? 15.539 12.883 -7.391 1 83.75 33 ARG B N 1
ATOM 1535 C CA . ARG B 1 33 ? 14.773 13.969 -6.789 1 83.75 33 ARG B CA 1
ATOM 1536 C C . ARG B 1 33 ? 14.992 14.023 -5.281 1 83.75 33 ARG B C 1
ATOM 1538 O O . ARG B 1 33 ? 14.398 14.859 -4.594 1 83.75 33 ARG B O 1
ATOM 1545 N N . LEU B 1 34 ? 15.883 13.141 -4.789 1 88.06 34 LEU B N 1
ATOM 1546 C CA . LEU B 1 34 ? 15.977 12.992 -3.34 1 88.06 34 LEU B CA 1
ATOM 1547 C C . LEU B 1 34 ? 17.25 13.633 -2.807 1 88.06 34 LEU B C 1
ATOM 1549 O O . LEU B 1 34 ? 17.719 13.297 -1.715 1 88.06 34 LEU B O 1
ATOM 1553 N N . LYS B 1 35 ? 17.766 14.656 -3.512 1 87.38 35 LYS B N 1
ATOM 1554 C CA . LYS B 1 35 ? 19.047 15.242 -3.148 1 87.38 35 LYS B CA 1
ATOM 1555 C C . LYS B 1 35 ? 18.984 15.898 -1.773 1 87.38 35 LYS B C 1
ATOM 1557 O O . LYS B 1 35 ? 19.969 15.891 -1.026 1 87.38 35 LYS B O 1
ATOM 1562 N N . ALA B 1 36 ? 17.906 16.422 -1.34 1 87.12 36 ALA B N 1
ATOM 1563 C CA . ALA B 1 36 ? 17.766 17.109 -0.062 1 87.12 36 ALA B CA 1
ATOM 1564 C C . ALA B 1 36 ? 17.547 16.125 1.077 1 87.12 36 ALA B C 1
ATOM 1566 O O . ALA B 1 36 ? 17.562 16.5 2.25 1 87.12 36 ALA B O 1
ATOM 1567 N N . TYR B 1 37 ? 17.406 14.812 0.751 1 90.31 37 TYR B N 1
ATOM 1568 C CA . TYR B 1 37 ? 17.172 13.758 1.734 1 90.31 37 TYR B CA 1
ATOM 1569 C C . TYR B 1 37 ? 18.188 12.625 1.568 1 90.31 37 TYR B C 1
ATOM 1571 O O . TYR B 1 37 ? 17.828 11.531 1.116 1 90.31 37 TYR B O 1
ATOM 1579 N N . PRO B 1 38 ? 19.359 12.805 2.043 1 92.81 38 PRO B N 1
ATOM 1580 C CA . PRO B 1 38 ? 20.453 11.875 1.734 1 92.81 38 PRO B CA 1
ATOM 1581 C C . PRO B 1 38 ? 20.203 10.477 2.291 1 92.81 38 PRO B C 1
ATOM 1583 O O . PRO B 1 38 ? 20.594 9.484 1.666 1 92.81 38 PRO B O 1
ATOM 1586 N N . VAL B 1 39 ? 19.625 10.375 3.5 1 94.25 39 VAL B N 1
ATOM 1587 C CA . VAL B 1 39 ? 19.359 9.07 4.102 1 94.25 39 VAL B CA 1
ATOM 1588 C C . VAL B 1 39 ? 18.328 8.312 3.266 1 94.25 39 VAL B C 1
ATOM 1590 O O . VAL B 1 39 ? 18.516 7.129 2.965 1 94.25 39 VAL B O 1
ATOM 1593 N N . LEU B 1 40 ? 17.281 9.016 2.869 1 93.94 40 LEU B N 1
ATOM 1594 C CA . LEU B 1 40 ? 16.281 8.414 2.004 1 93.94 40 LEU B CA 1
ATOM 1595 C C . LEU B 1 40 ? 16.859 8.07 0.641 1 93.94 40 LEU B C 1
ATOM 1597 O O . LEU B 1 40 ? 16.578 6.996 0.096 1 93.94 40 LEU B O 1
ATOM 1601 N N . GLU B 1 41 ? 17.656 8.938 0.094 1 94.31 41 GLU B N 1
ATOM 1602 C CA . GLU B 1 41 ? 18.297 8.703 -1.197 1 94.31 41 GLU B CA 1
ATOM 1603 C C . GLU B 1 41 ? 19.125 7.43 -1.174 1 94.31 41 GLU B C 1
ATOM 1605 O O . GLU B 1 41 ? 19.047 6.613 -2.092 1 94.31 41 GLU B O 1
ATOM 1610 N N . ALA B 1 42 ? 19.875 7.211 -0.145 1 96.75 42 ALA B N 1
ATOM 1611 C CA . ALA B 1 42 ? 20.734 6.039 -0.022 1 96.75 42 ALA B CA 1
ATOM 1612 C C . ALA B 1 42 ? 19.922 4.758 0.038 1 96.75 42 ALA B C 1
ATOM 1614 O O . ALA B 1 42 ? 20.25 3.77 -0.623 1 96.75 42 ALA B O 1
ATOM 1615 N N . ARG B 1 43 ? 18.859 4.816 0.792 1 96.69 43 ARG B N 1
ATOM 1616 C CA . ARG B 1 43 ? 18.047 3.617 0.942 1 96.69 43 ARG B CA 1
ATOM 1617 C C . ARG B 1 43 ? 17.328 3.279 -0.359 1 96.69 43 ARG B C 1
ATOM 1619 O O . ARG B 1 43 ? 17.219 2.109 -0.73 1 96.69 43 ARG B O 1
ATOM 1626 N N . VAL B 1 44 ? 16.812 4.316 -1.047 1 95.38 44 VAL B N 1
ATOM 1627 C CA . VAL B 1 44 ? 16.109 4.105 -2.307 1 95.38 44 VAL B CA 1
ATOM 1628 C C . VAL B 1 44 ? 17.094 3.588 -3.363 1 95.38 44 VAL B C 1
ATOM 1630 O O . VAL B 1 44 ? 16.75 2.703 -4.152 1 95.38 44 VAL B O 1
ATOM 1633 N N . SER B 1 45 ? 18.297 4.082 -3.346 1 96.88 45 SER B N 1
ATOM 1634 C CA . SER B 1 45 ? 19.312 3.607 -4.273 1 96.88 45 SER B CA 1
ATOM 1635 C C . SER B 1 45 ? 19.641 2.137 -4.035 1 96.88 45 SER B C 1
ATOM 1637 O O . SER B 1 45 ? 19.766 1.359 -4.984 1 96.88 45 SER B O 1
ATOM 1639 N N . GLN B 1 46 ? 19.766 1.805 -2.812 1 97.75 46 GLN B N 1
ATOM 1640 C CA . GLN B 1 46 ? 20 0.407 -2.465 1 97.75 46 GLN B CA 1
ATOM 1641 C C . GLN B 1 46 ? 18.844 -0.474 -2.904 1 97.75 46 GLN B C 1
ATOM 1643 O O . GLN B 1 46 ? 19.047 -1.565 -3.439 1 97.75 46 GLN B O 1
ATOM 1648 N N . HIS B 1 47 ? 17.641 0.003 -2.701 1 97.38 47 HIS B N 1
ATOM 1649 C CA . HIS B 1 47 ? 16.453 -0.774 -3.051 1 97.38 47 HIS B CA 1
ATOM 1650 C C . HIS B 1 47 ? 16.312 -0.906 -4.562 1 97.38 47 HIS B C 1
ATOM 1652 O O . HIS B 1 47 ? 15.773 -1.9 -5.055 1 97.38 47 HIS B O 1
ATOM 1658 N N . LEU B 1 48 ? 16.812 0.124 -5.293 1 96.5 48 LEU B N 1
ATOM 1659 C CA . LEU B 1 48 ? 16.812 0.047 -6.75 1 96.5 48 LEU B CA 1
ATOM 1660 C C . LEU B 1 48 ? 17.672 -1.126 -7.227 1 96.5 48 LEU B C 1
ATOM 1662 O O . LEU B 1 48 ? 17.25 -1.878 -8.109 1 96.5 48 LEU B O 1
ATOM 1666 N N . VAL B 1 49 ? 18.828 -1.324 -6.637 1 98.06 49 VAL B N 1
ATOM 1667 C CA . VAL B 1 49 ? 19.703 -2.449 -6.973 1 98.06 49 VAL B CA 1
ATOM 1668 C C . VAL B 1 49 ? 18.984 -3.764 -6.648 1 98.06 49 VAL B C 1
ATOM 1670 O O . VAL B 1 49 ? 18.984 -4.691 -7.461 1 98.06 49 VAL B O 1
ATOM 1673 N N . GLU B 1 50 ? 18.359 -3.799 -5.484 1 98.12 50 GLU B N 1
ATOM 1674 C CA . GLU B 1 50 ? 17.609 -4.984 -5.094 1 98.12 50 GLU B CA 1
ATOM 1675 C C . GLU B 1 50 ? 16.484 -5.273 -6.086 1 98.12 50 GLU B C 1
ATOM 1677 O O . GLU B 1 50 ? 16.266 -6.43 -6.465 1 98.12 50 GLU B O 1
ATOM 1682 N N . THR B 1 51 ? 15.758 -4.234 -6.484 1 97.75 51 THR B N 1
ATOM 1683 C CA . THR B 1 51 ? 14.633 -4.367 -7.398 1 97.75 51 THR B CA 1
ATOM 1684 C C . THR B 1 51 ? 15.086 -4.934 -8.742 1 97.75 51 THR B C 1
ATOM 1686 O O . THR B 1 51 ? 14.422 -5.801 -9.312 1 97.75 51 THR B O 1
ATOM 1689 N N . ARG B 1 52 ? 16.234 -4.551 -9.219 1 97.38 52 ARG B N 1
ATOM 1690 C CA . ARG B 1 52 ? 16.781 -5.082 -10.461 1 97.38 52 ARG B CA 1
ATOM 1691 C C . ARG B 1 52 ? 17.109 -6.566 -10.328 1 97.38 52 ARG B C 1
ATOM 1693 O O . ARG B 1 52 ? 16.812 -7.355 -11.234 1 97.38 52 ARG B O 1
ATOM 1700 N N . ALA B 1 53 ? 17.703 -6.887 -9.242 1 98.38 53 ALA B N 1
ATOM 1701 C CA . ALA B 1 53 ? 18.016 -8.289 -8.992 1 98.38 53 ALA B CA 1
ATOM 1702 C C . ALA B 1 53 ? 16.734 -9.125 -8.867 1 98.38 53 ALA B C 1
ATOM 1704 O O . ALA B 1 53 ? 16.688 -10.266 -9.32 1 98.38 53 ALA B O 1
ATOM 1705 N N . GLN B 1 54 ? 15.68 -8.578 -8.219 1 98.25 54 GLN B N 1
ATOM 1706 C CA . GLN B 1 54 ? 14.398 -9.266 -8.078 1 98.25 54 GLN B CA 1
ATOM 1707 C C . GLN B 1 54 ? 13.781 -9.555 -9.445 1 98.25 54 GLN B C 1
ATOM 1709 O O . GLN B 1 54 ? 13.266 -10.648 -9.68 1 98.25 54 GLN B O 1
ATOM 1714 N N . ALA B 1 55 ? 13.836 -8.555 -10.344 1 96.12 55 ALA B N 1
ATOM 1715 C CA . ALA B 1 55 ? 13.312 -8.758 -11.695 1 96.12 55 ALA B CA 1
ATOM 1716 C C . ALA B 1 55 ? 13.992 -9.953 -12.367 1 96.12 55 ALA B C 1
ATOM 1718 O O . ALA B 1 55 ? 13.32 -10.789 -12.977 1 96.12 55 ALA B O 1
ATOM 1719 N N . GLU B 1 56 ? 15.266 -10.078 -12.242 1 97.06 56 GLU B N 1
ATOM 1720 C CA . GLU B 1 56 ? 16.016 -11.18 -12.844 1 97.06 56 GLU B CA 1
ATOM 1721 C C . GLU B 1 56 ? 15.625 -12.516 -12.211 1 97.06 56 GLU B C 1
ATOM 1723 O O . GLU B 1 56 ? 15.523 -13.531 -12.906 1 97.06 56 GLU B O 1
ATOM 1728 N N . LYS B 1 57 ? 15.461 -12.516 -10.906 1 97.88 57 LYS B N 1
ATOM 1729 C CA . LYS B 1 57 ? 15.039 -13.727 -10.219 1 97.88 57 LYS B CA 1
ATOM 1730 C C . LYS B 1 57 ? 13.672 -14.188 -10.703 1 97.88 57 LYS B C 1
ATOM 1732 O O . LYS B 1 57 ? 13.461 -15.383 -10.945 1 97.88 57 LYS B O 1
ATOM 1737 N N . VAL B 1 58 ? 12.719 -13.227 -10.852 1 97.12 58 VAL B N 1
ATOM 1738 C CA . VAL B 1 58 ? 11.375 -13.57 -11.312 1 97.12 58 VAL B CA 1
ATOM 1739 C C . VAL B 1 58 ? 11.438 -14.094 -12.742 1 97.12 58 VAL B C 1
ATOM 1741 O O . VAL B 1 58 ? 10.781 -15.078 -13.086 1 97.12 58 VAL B O 1
ATOM 1744 N N . LYS B 1 59 ? 12.242 -13.438 -13.586 1 94 59 LYS B N 1
ATOM 1745 C CA . LYS B 1 59 ? 12.453 -13.906 -14.953 1 94 59 LYS B CA 1
ATOM 1746 C C . LYS B 1 59 ? 12.984 -15.336 -14.969 1 94 59 LYS B C 1
ATOM 1748 O O . LYS B 1 59 ? 12.539 -16.156 -15.766 1 94 59 LYS B O 1
ATOM 1753 N N . GLY B 1 60 ? 13.93 -15.594 -14.117 1 95.5 60 GLY B N 1
ATOM 1754 C CA . GLY B 1 60 ? 14.461 -16.953 -13.992 1 95.5 60 GLY B CA 1
ATOM 1755 C C . GLY B 1 60 ? 13.406 -17.969 -13.602 1 95.5 60 GLY B C 1
ATOM 1756 O O . GLY B 1 60 ? 13.414 -19.094 -14.094 1 95.5 60 GLY B O 1
ATOM 1757 N N . CYS B 1 61 ? 12.477 -17.641 -12.695 1 96.31 61 CYS B N 1
ATOM 1758 C CA . CYS B 1 61 ? 11.375 -18.516 -12.312 1 96.31 61 CYS B CA 1
ATOM 1759 C C . CYS B 1 61 ? 10.492 -18.844 -13.516 1 96.31 61 CYS B C 1
ATOM 1761 O O . CYS B 1 61 ? 10.062 -19.984 -13.68 1 96.31 61 CYS B O 1
ATOM 1763 N N . LEU B 1 62 ? 10.211 -17.797 -14.344 1 94 62 LEU B N 1
ATOM 1764 C CA . LEU B 1 62 ? 9.398 -17.984 -15.539 1 94 62 LEU B CA 1
ATOM 1765 C C . LEU B 1 62 ? 10.062 -18.969 -16.5 1 94 62 LEU B C 1
ATOM 1767 O O . LEU B 1 62 ? 9.398 -19.828 -17.078 1 94 62 LEU B O 1
ATOM 1771 N N . HIS B 1 63 ? 11.367 -18.891 -16.625 1 91.75 63 HIS B N 1
ATOM 1772 C CA . HIS B 1 63 ? 12.109 -19.812 -17.469 1 91.75 63 HIS B CA 1
ATOM 1773 C C . HIS B 1 63 ? 12.07 -21.234 -16.922 1 91.75 63 HIS B C 1
ATOM 1775 O O . HIS B 1 63 ? 11.953 -22.203 -17.688 1 91.75 63 HIS B O 1
ATOM 1781 N N . GLN B 1 64 ? 12.211 -21.312 -15.656 1 90.94 64 GLN B N 1
ATOM 1782 C CA . GLN B 1 64 ? 12.242 -22.609 -14.992 1 90.94 64 GLN B CA 1
ATOM 1783 C C . GLN B 1 64 ? 10.945 -23.375 -15.234 1 90.94 64 GLN B C 1
ATOM 1785 O O . GLN B 1 64 ? 10.961 -24.609 -15.367 1 90.94 64 GLN B O 1
ATOM 1790 N N . ILE B 1 65 ? 9.812 -22.75 -15.281 1 88.5 65 ILE B N 1
ATOM 1791 C CA . ILE B 1 65 ? 8.539 -23.453 -15.375 1 88.5 65 ILE B CA 1
ATOM 1792 C C . ILE B 1 65 ? 8.062 -23.469 -16.828 1 88.5 65 ILE B C 1
ATOM 1794 O O . ILE B 1 65 ? 6.887 -23.719 -17.094 1 88.5 65 ILE B O 1
ATOM 1798 N N . ASP B 1 66 ? 8.992 -23.375 -17.734 1 73.75 66 ASP B N 1
ATOM 1799 C CA . ASP B 1 66 ? 8.828 -23.469 -19.188 1 73.75 66 ASP B CA 1
ATOM 1800 C C . ASP B 1 66 ? 7.75 -22.516 -19.688 1 73.75 66 ASP B C 1
ATOM 1802 O O . ASP B 1 66 ? 6.941 -22.875 -20.531 1 73.75 66 ASP B O 1
ATOM 1806 N N . ALA B 1 67 ? 7.543 -21.531 -18.969 1 62.84 67 ALA B N 1
ATOM 1807 C CA . ALA B 1 67 ? 6.598 -20.531 -19.453 1 62.84 67 ALA B CA 1
ATOM 1808 C C . ALA B 1 67 ? 7.242 -19.625 -20.516 1 62.84 67 ALA B C 1
ATOM 1810 O O . ALA B 1 67 ? 8.438 -19.344 -20.453 1 62.84 67 ALA B O 1
ATOM 1811 N N . ASP B 1 68 ? 6.836 -19.828 -21.844 1 55.09 68 ASP B N 1
ATOM 1812 C CA . ASP B 1 68 ? 7.309 -18.922 -22.875 1 55.09 68 ASP B CA 1
ATOM 1813 C C . ASP B 1 68 ? 7.23 -17.469 -22.406 1 55.09 68 ASP B C 1
ATOM 1815 O O . ASP B 1 68 ? 6.16 -17 -22.016 1 55.09 68 ASP B O 1
ATOM 1819 N N . THR B 1 69 ? 8.312 -17 -21.891 1 53.84 69 THR B N 1
ATOM 1820 C CA . THR B 1 69 ? 8.422 -15.594 -21.5 1 53.84 69 THR B CA 1
ATOM 1821 C C . THR B 1 69 ? 8.016 -14.688 -22.656 1 53.84 69 THR B C 1
ATOM 1823 O O . THR B 1 69 ? 8.016 -13.461 -22.531 1 53.84 69 THR B O 1
ATOM 1826 N N . SER B 1 70 ? 7.871 -15.227 -23.797 1 51.56 70 SER B N 1
ATOM 1827 C CA . SER B 1 70 ? 7.566 -14.367 -24.938 1 51.56 70 SER B CA 1
ATOM 1828 C C . SER B 1 70 ? 6.293 -13.562 -24.703 1 51.56 70 SER B C 1
ATOM 1830 O O . SER B 1 70 ? 6.117 -12.484 -25.281 1 51.56 70 SER B O 1
ATOM 1832 N N . ALA B 1 71 ? 5.434 -14.188 -23.906 1 49.34 71 ALA B N 1
ATOM 1833 C CA . ALA B 1 71 ? 4.16 -13.5 -23.703 1 49.34 71 ALA B CA 1
ATOM 1834 C C . ALA B 1 71 ? 4.289 -12.422 -22.625 1 49.34 71 ALA B C 1
ATOM 1836 O O . ALA B 1 71 ? 3.289 -11.828 -22.219 1 49.34 71 ALA B O 1
ATOM 1837 N N . ILE B 1 72 ? 5.426 -12.406 -22.078 1 50.06 72 ILE B N 1
ATOM 1838 C CA . ILE B 1 72 ? 5.551 -11.336 -21.094 1 50.06 72 ILE B CA 1
ATOM 1839 C C . ILE B 1 72 ? 5.262 -9.992 -21.766 1 50.06 72 ILE B C 1
ATOM 1841 O O . ILE B 1 72 ? 6.09 -9.469 -22.516 1 50.06 72 ILE B O 1
ATOM 1845 N N . LYS B 1 73 ? 4.043 -9.852 -22.203 1 46.09 73 LYS B N 1
ATOM 1846 C CA . LYS B 1 73 ? 3.674 -8.5 -22.594 1 46.09 73 LYS B CA 1
ATOM 1847 C C . LYS B 1 73 ? 3.889 -7.512 -21.453 1 46.09 73 LYS B C 1
ATOM 1849 O O . LYS B 1 73 ? 3.488 -7.77 -20.328 1 46.09 73 LYS B O 1
ATOM 1854 N N . THR B 1 74 ? 4.93 -6.863 -21.328 1 43.41 74 THR B N 1
ATOM 1855 C CA . THR B 1 74 ? 5.176 -5.773 -20.391 1 43.41 74 THR B CA 1
ATOM 1856 C C . THR B 1 74 ? 3.893 -4.988 -20.125 1 43.41 74 THR B C 1
ATOM 1858 O O . THR B 1 74 ? 3.414 -4.262 -21 1 43.41 74 THR B O 1
ATOM 1861 N N . GLY B 1 75 ? 2.84 -5.586 -20.047 1 39.62 75 GLY B N 1
ATOM 1862 C CA . GLY B 1 75 ? 1.68 -4.738 -19.828 1 39.62 75 GLY B CA 1
ATOM 1863 C C . GLY B 1 75 ? 1.849 -3.803 -18.641 1 39.62 75 GLY B C 1
ATOM 1864 O O . GLY B 1 75 ? 1.481 -4.145 -17.516 1 39.62 75 GLY B O 1
ATOM 1865 N N . ILE B 1 76 ? 2.838 -3.148 -18.5 1 40.78 76 ILE B N 1
ATOM 1866 C CA . ILE B 1 76 ? 3.168 -2.078 -17.562 1 40.78 76 ILE B CA 1
ATOM 1867 C C . ILE B 1 76 ? 1.968 -1.149 -17.406 1 40.78 76 ILE B C 1
ATOM 1869 O O . ILE B 1 76 ? 2.131 0.064 -17.25 1 40.78 76 ILE B O 1
ATOM 1873 N N . ALA B 1 77 ? 0.855 -1.265 -18.062 1 38.25 77 ALA B N 1
ATOM 1874 C CA . ALA B 1 77 ? -0.043 -0.117 -18.172 1 38.25 77 ALA B CA 1
ATOM 1875 C C . ALA B 1 77 ? -0.424 0.415 -16.797 1 38.25 77 ALA B C 1
ATOM 1877 O O . ALA B 1 77 ? -0.463 1.629 -16.578 1 38.25 77 ALA B O 1
ATOM 1878 N N . SER B 1 78 ? -1.106 -0.47 -16.078 1 42.06 78 SER B N 1
ATOM 1879 C CA . SER B 1 78 ? -2.154 0.023 -15.195 1 42.06 78 SER B CA 1
ATOM 1880 C C . SER B 1 78 ? -1.566 0.827 -14.039 1 42.06 78 SER B C 1
ATOM 1882 O O . SER B 1 78 ? -2.109 1.866 -13.664 1 42.06 78 SER B O 1
ATOM 1884 N N . LEU B 1 79 ? -0.461 0.292 -13.383 1 45.38 79 LEU B N 1
ATOM 1885 C CA . LEU B 1 79 ? -0.055 1.004 -12.18 1 45.38 79 LEU B CA 1
ATOM 1886 C C . LEU B 1 79 ? 0.556 2.357 -12.523 1 45.38 79 LEU B C 1
ATOM 1888 O O . LEU B 1 79 ? 0.49 3.295 -11.727 1 45.38 79 LEU B O 1
ATOM 1892 N N . MET B 1 80 ? 0.96 2.516 -13.812 1 43.72 80 MET B N 1
ATOM 1893 C CA . MET B 1 80 ? 1.631 3.734 -14.258 1 43.72 80 MET B CA 1
ATOM 1894 C C . MET B 1 80 ? 0.732 4.953 -14.07 1 43.72 80 MET B C 1
ATOM 1896 O O . MET B 1 80 ? 1.221 6.062 -13.859 1 43.72 80 MET B O 1
ATOM 1900 N N . GLY B 1 81 ? -0.527 4.77 -14.281 1 43.94 81 GLY B N 1
ATOM 1901 C CA . GLY B 1 81 ? -1.386 5.93 -14.102 1 43.94 81 GLY B CA 1
ATOM 1902 C C . GLY B 1 81 ? -1.326 6.508 -12.703 1 43.94 81 GLY B C 1
ATOM 1903 O O . GLY B 1 81 ? -1.443 7.723 -12.523 1 43.94 81 GLY B O 1
ATOM 1904 N N . THR B 1 82 ? -1.071 5.664 -11.828 1 46.53 82 THR B N 1
ATOM 1905 C CA . THR B 1 82 ? -1.077 6.133 -10.445 1 46.53 82 THR B CA 1
ATOM 1906 C C . THR B 1 82 ? 0.128 7.031 -10.18 1 46.53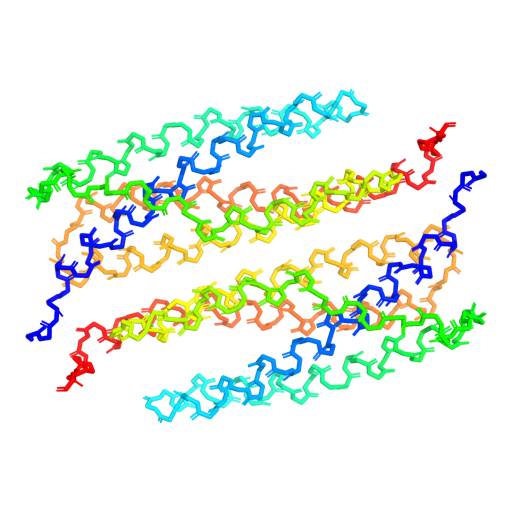 82 THR B C 1
ATOM 1908 O O . THR B 1 82 ? 0.012 8.039 -9.477 1 46.53 82 THR B O 1
ATOM 1911 N N . THR B 1 83 ? 1.336 6.602 -10.734 1 50.03 83 THR B N 1
ATOM 1912 C CA . THR B 1 83 ? 2.529 7.398 -10.461 1 50.03 83 THR B CA 1
ATOM 1913 C C . THR B 1 83 ? 2.387 8.805 -11.039 1 50.03 83 THR B C 1
ATOM 1915 O O . THR B 1 83 ? 2.801 9.781 -10.414 1 50.03 83 THR B O 1
ATOM 1918 N N . GLN B 1 84 ? 1.799 8.805 -12.258 1 48.03 84 GLN B N 1
ATOM 1919 C CA . GLN B 1 84 ? 1.618 10.133 -12.828 1 48.03 84 GLN B CA 1
ATOM 1920 C C . GLN B 1 84 ? 0.77 11.016 -11.914 1 48.03 84 GLN B C 1
ATOM 1922 O O . GLN B 1 84 ? 0.992 12.227 -11.82 1 48.03 84 GLN B O 1
ATOM 1927 N N . ALA B 1 85 ? -0.148 10.414 -11.398 1 43.69 85 ALA B N 1
ATOM 1928 C CA . ALA B 1 85 ? -1.026 11.18 -10.523 1 43.69 85 ALA B CA 1
ATOM 1929 C C . ALA B 1 85 ? -0.247 11.781 -9.359 1 43.69 85 ALA B C 1
ATOM 1931 O O . ALA B 1 85 ? -0.569 12.875 -8.891 1 43.69 85 ALA B O 1
ATOM 1932 N N . LEU B 1 86 ? 0.787 11.047 -8.977 1 49.5 86 LEU B N 1
ATOM 1933 C CA . LEU B 1 86 ? 1.601 11.57 -7.891 1 49.5 86 LEU B CA 1
ATOM 1934 C C . LEU B 1 86 ? 2.543 12.664 -8.398 1 49.5 86 LEU B C 1
ATOM 1936 O O . LEU B 1 86 ? 2.967 13.531 -7.629 1 49.5 86 LEU B O 1
ATOM 1940 N N . SER B 1 87 ? 2.904 12.625 -9.797 1 48.44 87 SER B N 1
ATOM 1941 C CA . SER B 1 87 ? 3.91 13.555 -10.312 1 48.44 87 SER B CA 1
ATOM 1942 C C . SER B 1 87 ? 3.328 14.945 -10.516 1 48.44 87 SER B C 1
ATOM 1944 O O . SER B 1 87 ? 4.07 15.93 -10.602 1 48.44 87 SER B O 1
ATOM 1946 N N . GLY B 1 88 ? 2.154 15.055 -10.961 1 40.81 88 GLY B N 1
ATOM 1947 C CA . GLY B 1 88 ? 1.73 16.391 -11.344 1 40.81 88 GLY B CA 1
ATOM 1948 C C . GLY B 1 88 ? 1.785 17.391 -10.195 1 40.81 88 GLY B C 1
ATOM 1949 O O . GLY B 1 88 ? 1.531 18.578 -10.383 1 40.81 88 GLY B O 1
ATOM 1950 N N . ALA B 1 89 ? 1.621 17.031 -9.016 1 40.91 89 ALA B N 1
ATOM 1951 C CA . ALA B 1 89 ? 1.475 18.203 -8.156 1 40.91 89 ALA B CA 1
ATOM 1952 C C . ALA B 1 89 ? 2.826 18.859 -7.891 1 40.91 89 ALA B C 1
ATOM 1954 O O . ALA B 1 89 ? 3.707 18.25 -7.277 1 40.91 89 ALA B O 1
ATOM 1955 N N . LEU B 1 90 ? 3.373 19.594 -8.844 1 44.28 90 LEU B N 1
ATOM 1956 C CA . LEU B 1 90 ? 4.328 20.656 -8.539 1 44.28 90 LEU B CA 1
ATOM 1957 C C . LEU B 1 90 ? 4.164 21.141 -7.102 1 44.28 90 LEU B C 1
ATOM 1959 O O . LEU B 1 90 ? 4.672 22.203 -6.742 1 44.28 90 LEU B O 1
ATOM 1963 N N . ALA B 1 91 ? 3.387 20.516 -6.238 1 54.53 91 ALA B N 1
ATOM 1964 C CA . ALA B 1 91 ? 3.113 21.062 -4.914 1 54.53 91 ALA B CA 1
ATOM 1965 C C . ALA B 1 91 ? 4.289 20.828 -3.969 1 54.53 91 ALA B C 1
ATOM 1967 O O . ALA B 1 91 ? 5.066 19.891 -4.16 1 54.53 91 ALA B O 1
ATOM 1968 N N . SER B 1 92 ? 4.801 21.781 -3.229 1 62.94 92 SER B N 1
ATOM 1969 C CA . SER B 1 92 ? 5.852 21.891 -2.225 1 62.94 92 SER B CA 1
ATOM 1970 C C . SER B 1 92 ? 5.957 20.625 -1.384 1 62.94 92 SER B C 1
ATOM 1972 O O . SER B 1 92 ? 7.031 20.297 -0.876 1 62.94 92 SER B O 1
ATOM 1974 N N . ASP B 1 93 ? 4.965 19.609 -1.471 1 86.19 93 ASP B N 1
ATOM 1975 C CA . ASP B 1 93 ? 5.055 18.469 -0.572 1 86.19 93 ASP B CA 1
ATOM 1976 C C . ASP B 1 93 ? 5.164 17.156 -1.356 1 86.19 93 ASP B C 1
ATOM 1978 O O . ASP B 1 93 ? 4.742 16.109 -0.877 1 86.19 93 ASP B O 1
ATOM 1982 N N . GLU B 1 94 ? 5.789 17.266 -2.545 1 82.56 94 GLU B N 1
ATOM 1983 C CA . GLU B 1 94 ? 5.949 16.109 -3.439 1 82.56 94 GLU B CA 1
ATOM 1984 C C . GLU B 1 94 ? 6.73 14.992 -2.764 1 82.56 94 GLU B C 1
ATOM 1986 O O . GLU B 1 94 ? 6.402 13.82 -2.93 1 82.56 94 GLU B O 1
ATOM 1991 N N . ILE B 1 95 ? 7.711 15.359 -1.986 1 86.38 95 ILE B N 1
ATOM 1992 C CA . ILE B 1 95 ? 8.562 14.359 -1.357 1 86.38 95 ILE B CA 1
ATOM 1993 C C . ILE B 1 95 ? 7.758 13.555 -0.339 1 86.38 95 ILE B C 1
ATOM 1995 O O . ILE B 1 95 ? 7.977 12.352 -0.175 1 86.38 95 ILE B O 1
ATOM 1999 N N . ILE B 1 96 ? 6.805 14.188 0.327 1 89.88 96 ILE B N 1
ATOM 2000 C CA . ILE B 1 96 ? 5.973 13.516 1.318 1 89.88 96 ILE B CA 1
ATOM 2001 C C . ILE B 1 96 ? 5.004 12.562 0.62 1 89.88 96 ILE B C 1
ATOM 2003 O O . ILE B 1 96 ? 4.852 11.406 1.029 1 89.88 96 ILE B O 1
ATOM 2007 N N . LYS B 1 97 ? 4.43 12.992 -0.44 1 86.12 97 LYS B N 1
ATOM 2008 C CA . LYS B 1 97 ? 3.488 12.172 -1.195 1 86.12 97 LYS B CA 1
ATOM 2009 C C . LYS B 1 97 ? 4.184 10.961 -1.811 1 86.12 97 LYS B C 1
ATOM 2011 O O . LYS B 1 97 ? 3.627 9.859 -1.822 1 86.12 97 LYS B O 1
ATOM 2016 N N . HIS B 1 98 ? 5.363 11.195 -2.215 1 85.19 98 HIS B N 1
ATOM 2017 C CA . HIS B 1 98 ? 6.125 10.094 -2.791 1 85.19 98 HIS B CA 1
ATOM 2018 C C . HIS B 1 98 ? 6.504 9.07 -1.727 1 85.19 98 HIS B C 1
ATOM 2020 O O . HIS B 1 98 ? 6.453 7.859 -1.974 1 85.19 98 HIS B O 1
ATOM 2026 N N . ALA B 1 99 ? 6.879 9.562 -0.589 1 89.06 99 ALA B N 1
ATOM 2027 C CA . ALA B 1 99 ? 7.242 8.656 0.492 1 89.06 99 ALA B CA 1
ATOM 2028 C C . ALA B 1 99 ? 6.039 7.832 0.943 1 89.06 99 ALA B C 1
ATOM 2030 O O . ALA B 1 99 ? 6.152 6.625 1.168 1 89.06 99 ALA B O 1
ATOM 2031 N N . ALA B 1 100 ? 4.875 8.469 1.026 1 89.12 100 ALA B N 1
ATOM 2032 C CA . ALA B 1 100 ? 3.648 7.762 1.397 1 89.12 100 ALA B CA 1
ATOM 2033 C C . ALA B 1 100 ? 3.275 6.719 0.35 1 89.12 100 ALA B C 1
ATOM 2035 O O . ALA B 1 100 ? 2.945 5.578 0.69 1 89.12 100 ALA B O 1
ATOM 2036 N N . PHE B 1 101 ? 3.414 7.145 -0.86 1 86 101 PHE B N 1
ATOM 2037 C CA . PHE B 1 101 ? 3.107 6.223 -1.95 1 86 101 PHE B CA 1
ATOM 2038 C C . PHE B 1 101 ? 4.09 5.059 -1.966 1 86 101 PHE B C 1
ATOM 2040 O O . PHE B 1 101 ? 3.701 3.916 -2.227 1 86 101 PHE B O 1
ATOM 2047 N N . SER B 1 102 ? 5.297 5.32 -1.689 1 90.12 102 SER B N 1
ATOM 2048 C CA . SER B 1 102 ? 6.316 4.277 -1.691 1 90.12 102 SER B CA 1
ATOM 2049 C C . SER B 1 102 ? 6.02 3.211 -0.642 1 90.12 102 SER B C 1
ATOM 2051 O O . SER B 1 102 ? 6.219 2.02 -0.886 1 90.12 102 SER B O 1
ATOM 2053 N N . LEU B 1 103 ? 5.562 3.639 0.461 1 93.5 103 LEU B N 1
ATOM 2054 C CA . LEU B 1 103 ? 5.195 2.682 1.5 1 93.5 103 LEU B CA 1
ATOM 2055 C C . LEU B 1 103 ? 4.043 1.795 1.039 1 93.5 103 LEU B C 1
ATOM 2057 O O . LEU B 1 103 ? 4.105 0.571 1.179 1 93.5 103 LEU B O 1
ATOM 2061 N N . SER B 1 104 ? 3.041 2.414 0.482 1 91.12 104 SER B N 1
ATOM 2062 C CA . SER B 1 104 ? 1.906 1.655 -0.034 1 91.12 104 SER B CA 1
ATOM 2063 C C . SER B 1 104 ? 2.334 0.713 -1.154 1 91.12 104 SER B C 1
ATOM 2065 O O . SER B 1 104 ? 1.922 -0.448 -1.188 1 91.12 104 SER B O 1
ATOM 2067 N N . PHE B 1 105 ? 3.172 1.18 -2.029 1 89.69 105 PHE B N 1
ATOM 2068 C CA . PHE B 1 105 ? 3.633 0.379 -3.156 1 89.69 105 PHE B CA 1
ATOM 2069 C C . PHE B 1 105 ? 4.43 -0.827 -2.674 1 89.69 105 PHE B C 1
ATOM 2071 O O . PHE B 1 105 ? 4.293 -1.925 -3.219 1 89.69 105 PHE B O 1
ATOM 2078 N N . SER B 1 106 ? 5.238 -0.601 -1.698 1 94.5 106 SER B N 1
ATOM 2079 C CA . SER B 1 106 ? 5.984 -1.722 -1.135 1 94.5 106 SER B CA 1
ATOM 2080 C C . SER B 1 106 ? 5.047 -2.814 -0.633 1 94.5 106 SER B C 1
ATOM 2082 O O . SER B 1 106 ? 5.336 -4.004 -0.78 1 94.5 106 SER B O 1
ATOM 2084 N N . HIS B 1 107 ? 3.979 -2.432 -0.129 1 95.19 107 HIS B N 1
ATOM 2085 C CA . HIS B 1 107 ? 3.049 -3.439 0.371 1 95.19 107 HIS B CA 1
ATOM 2086 C C . HIS B 1 107 ? 2.223 -4.039 -0.762 1 95.19 107 HIS B C 1
ATOM 2088 O O . HIS B 1 107 ? 1.688 -5.141 -0.629 1 95.19 107 HIS B O 1
ATOM 2094 N N . PHE B 1 108 ? 2.111 -3.334 -1.87 1 93 108 PHE B N 1
ATOM 2095 C CA . PHE B 1 108 ? 1.555 -3.959 -3.064 1 93 108 PHE B CA 1
ATOM 2096 C C . PHE B 1 108 ? 2.465 -5.074 -3.568 1 93 108 PHE B C 1
ATOM 2098 O O . PHE B 1 108 ? 1.99 -6.148 -3.943 1 93 108 PHE B O 1
ATOM 2105 N N . GLU B 1 109 ? 3.697 -4.789 -3.545 1 95.31 109 GLU B N 1
ATOM 2106 C CA . GLU B 1 109 ? 4.668 -5.816 -3.916 1 95.31 109 GLU B CA 1
ATOM 2107 C C . GLU B 1 109 ? 4.609 -7.004 -2.961 1 95.31 109 GLU B C 1
ATOM 2109 O O . GLU B 1 109 ? 4.605 -8.156 -3.395 1 95.31 109 GLU B O 1
ATOM 2114 N N . ILE B 1 110 ? 4.492 -6.664 -1.702 1 97.56 110 ILE B N 1
ATOM 2115 C CA . ILE B 1 110 ? 4.391 -7.711 -0.69 1 97.56 110 ILE B CA 1
ATOM 2116 C C . ILE B 1 110 ? 3.158 -8.57 -0.956 1 97.56 110 ILE B C 1
ATOM 2118 O O . ILE B 1 110 ? 3.246 -9.805 -0.983 1 97.56 110 ILE B O 1
ATOM 2122 N N . ALA B 1 111 ? 2.055 -7.938 -1.214 1 96.25 111 ALA B N 1
ATOM 2123 C CA . ALA B 1 111 ? 0.825 -8.68 -1.492 1 96.25 111 ALA B CA 1
ATOM 2124 C C . ALA B 1 111 ? 0.979 -9.555 -2.73 1 96.25 111 ALA B C 1
ATOM 2126 O O . ALA B 1 111 ? 0.522 -10.695 -2.75 1 96.25 111 ALA B O 1
ATOM 2127 N N . THR B 1 112 ? 1.595 -9.008 -3.75 1 95.81 112 THR B N 1
ATOM 2128 C CA . THR B 1 112 ? 1.828 -9.742 -4.988 1 95.81 112 THR B CA 1
ATOM 2129 C C . THR B 1 112 ? 2.664 -10.992 -4.723 1 95.81 112 THR B C 1
ATOM 2131 O O . THR B 1 112 ? 2.289 -12.094 -5.133 1 95.81 112 THR B O 1
ATOM 2134 N N . TYR B 1 113 ? 3.705 -10.867 -3.967 1 98.25 113 TYR B N 1
ATOM 2135 C CA . TYR B 1 113 ? 4.594 -12 -3.752 1 98.25 113 TYR B CA 1
ATOM 2136 C C . TYR B 1 113 ? 3.963 -13.016 -2.811 1 98.25 113 TYR B C 1
ATOM 2138 O O . TYR B 1 113 ? 4.176 -14.227 -2.957 1 98.25 113 TYR B O 1
ATOM 2146 N N . VAL B 1 114 ? 3.213 -12.539 -1.848 1 98.12 114 VAL B N 1
ATOM 2147 C CA . VAL B 1 114 ? 2.469 -13.477 -1.008 1 98.12 114 VAL B CA 1
ATOM 2148 C C . VAL B 1 114 ? 1.528 -14.312 -1.872 1 98.12 114 VAL B C 1
ATOM 2150 O O . VAL B 1 114 ? 1.432 -15.531 -1.695 1 98.12 114 VAL B O 1
ATOM 2153 N N . THR B 1 115 ? 0.893 -13.664 -2.836 1 97 115 THR B N 1
ATOM 2154 C CA . THR B 1 115 ? -0.04 -14.328 -3.742 1 97 115 THR B CA 1
ATOM 2155 C C . THR B 1 115 ? 0.684 -15.352 -4.613 1 97 115 THR B C 1
ATOM 2157 O O . THR B 1 115 ? 0.255 -16.5 -4.715 1 97 115 THR B O 1
ATOM 2160 N N . VAL B 1 116 ? 1.785 -14.961 -5.16 1 97.75 116 VAL B N 1
ATOM 2161 C CA . VAL B 1 116 ? 2.506 -15.828 -6.086 1 97.75 116 VAL B CA 1
ATOM 2162 C C . VAL B 1 116 ? 3.145 -16.984 -5.324 1 97.75 116 VAL B C 1
ATOM 2164 O O . VAL B 1 116 ? 3.211 -18.109 -5.832 1 97.75 116 VAL B O 1
ATOM 2167 N N . ILE B 1 117 ? 3.588 -16.766 -4.121 1 98.56 117 ILE B N 1
ATOM 2168 C CA . ILE B 1 117 ? 4.156 -17.812 -3.279 1 98.56 117 ILE B CA 1
ATOM 2169 C C . ILE B 1 117 ? 3.094 -18.859 -2.975 1 98.56 117 ILE B C 1
ATOM 2171 O O . ILE B 1 117 ? 3.357 -20.062 -3.068 1 98.56 117 ILE B O 1
ATOM 2175 N N . ALA B 1 118 ? 1.888 -18.422 -2.641 1 97.75 118 ALA B N 1
ATOM 2176 C CA . ALA B 1 118 ? 0.793 -19.359 -2.395 1 97.75 118 ALA B CA 1
ATOM 2177 C C . ALA B 1 118 ? 0.502 -20.188 -3.635 1 97.75 118 ALA B C 1
ATOM 2179 O O . ALA B 1 118 ? 0.269 -21.406 -3.531 1 97.75 118 ALA B O 1
ATOM 2180 N N . ALA B 1 119 ? 0.53 -19.547 -4.797 1 96.56 119 ALA B N 1
ATOM 2181 C CA . ALA B 1 119 ? 0.301 -20.266 -6.047 1 96.56 119 ALA B CA 1
ATOM 2182 C C . ALA B 1 119 ? 1.404 -21.297 -6.305 1 96.56 119 ALA B C 1
ATOM 2184 O O . ALA B 1 119 ? 1.131 -22.406 -6.738 1 96.56 119 ALA B O 1
ATOM 2185 N N . ALA B 1 120 ? 2.656 -20.875 -6.039 1 97.88 120 ALA B N 1
ATOM 2186 C CA . ALA B 1 120 ? 3.783 -21.781 -6.223 1 97.88 120 ALA B CA 1
ATOM 2187 C C . ALA B 1 120 ? 3.66 -23 -5.309 1 97.88 120 ALA B C 1
ATOM 2189 O O . ALA B 1 120 ? 3.975 -24.125 -5.715 1 97.88 120 ALA B O 1
ATOM 2190 N N . GLU B 1 121 ? 3.207 -22.75 -4.102 1 97.81 121 GLU B N 1
ATOM 2191 C CA . GLU B 1 121 ? 3.002 -23.828 -3.148 1 97.81 121 GLU B CA 1
ATOM 2192 C C . GLU B 1 121 ? 1.95 -24.812 -3.654 1 97.81 121 GLU B C 1
ATOM 2194 O O . GLU B 1 121 ? 2.182 -26.031 -3.666 1 97.81 121 GLU B O 1
ATOM 2199 N N . VAL B 1 122 ? 0.825 -24.359 -4.172 1 96.5 122 VAL B N 1
ATOM 2200 C CA . VAL B 1 122 ? -0.271 -25.203 -4.648 1 96.5 122 VAL B CA 1
ATOM 2201 C C . VAL B 1 122 ? 0.158 -25.938 -5.914 1 96.5 122 VAL B C 1
ATOM 2203 O O . VAL B 1 122 ? -0.22 -27.094 -6.121 1 96.5 122 VAL B O 1
ATOM 2206 N N . ALA B 1 123 ? 0.954 -25.297 -6.703 1 94.94 123 ALA B N 1
ATOM 2207 C CA . ALA B 1 123 ? 1.398 -25.875 -7.969 1 94.94 123 ALA B CA 1
ATOM 2208 C C . ALA B 1 123 ? 2.561 -26.844 -7.746 1 94.94 123 ALA B C 1
ATOM 2210 O O . ALA B 1 123 ? 3.002 -27.516 -8.68 1 94.94 123 ALA B O 1
ATOM 2211 N N . GLY B 1 124 ? 3.143 -26.891 -6.559 1 95.88 124 GLY B N 1
ATOM 2212 C CA . GLY B 1 124 ? 4.227 -27.812 -6.246 1 95.88 124 GLY B CA 1
ATOM 2213 C C . GLY B 1 124 ? 5.578 -27.328 -6.754 1 95.88 124 GLY B C 1
ATOM 2214 O O . GLY B 1 124 ? 6.473 -28.141 -7 1 95.88 124 GLY B O 1
ATOM 2215 N N . GLU B 1 125 ? 5.715 -26.031 -6.945 1 96.5 125 GLU B N 1
ATOM 2216 C CA . GLU B 1 125 ? 6.969 -25.453 -7.43 1 96.5 125 GLU B CA 1
ATOM 2217 C C . GLU B 1 125 ? 7.824 -24.938 -6.273 1 96.5 125 GLU B C 1
ATOM 2219 O O . GLU B 1 125 ? 7.945 -23.734 -6.07 1 96.5 125 GLU B O 1
ATOM 2224 N N . THR B 1 126 ? 8.562 -25.797 -5.648 1 97.06 126 THR B N 1
ATOM 2225 C CA . THR B 1 126 ? 9.25 -25.516 -4.395 1 97.06 126 THR B CA 1
ATOM 2226 C C . THR B 1 126 ? 10.438 -24.578 -4.621 1 97.06 126 THR B C 1
ATOM 2228 O O . THR B 1 126 ? 10.688 -23.688 -3.812 1 97.06 126 THR B O 1
ATOM 2231 N N . SER B 1 127 ? 11.148 -24.828 -5.688 1 97.12 127 SER B N 1
ATOM 2232 C CA . SER B 1 127 ? 12.297 -23.969 -5.965 1 97.12 127 SER B CA 1
ATOM 2233 C C . SER B 1 127 ? 11.859 -22.531 -6.238 1 97.12 127 SER B C 1
ATOM 2235 O O . SER B 1 127 ? 12.461 -21.578 -5.73 1 97.12 127 SER B O 1
ATOM 2237 N N . ILE B 1 128 ? 10.797 -22.359 -6.973 1 97.56 128 ILE B N 1
ATOM 2238 C CA . ILE B 1 128 ? 10.25 -21.047 -7.27 1 97.56 128 ILE B CA 1
ATOM 2239 C C . ILE B 1 128 ? 9.758 -20.391 -5.98 1 97.56 128 ILE B C 1
ATOM 2241 O O . ILE B 1 128 ? 10.047 -19.219 -5.723 1 97.56 128 ILE B O 1
ATOM 2245 N N . LYS B 1 129 ? 9.031 -21.125 -5.184 1 98.31 129 LYS B N 1
ATOM 2246 C CA . LYS B 1 129 ? 8.555 -20.625 -3.904 1 98.31 129 LYS B CA 1
ATOM 2247 C C . LYS B 1 129 ? 9.695 -20.031 -3.082 1 98.31 129 LYS B C 1
ATOM 2249 O O . LYS B 1 129 ? 9.586 -18.938 -2.549 1 98.31 129 LYS B O 1
ATOM 2254 N N . SER B 1 130 ? 10.781 -20.781 -3.021 1 98.44 130 SER B N 1
ATOM 2255 C CA . SER B 1 130 ? 11.922 -20.359 -2.223 1 98.44 130 SER B CA 1
ATOM 2256 C C . SER B 1 130 ? 12.508 -19.047 -2.75 1 98.44 130 SER B C 1
ATOM 2258 O O . SER B 1 130 ? 12.836 -18.156 -1.974 1 98.44 130 SER B O 1
ATOM 2260 N N . THR B 1 131 ? 12.656 -18.922 -4.031 1 98.5 131 THR B N 1
ATOM 2261 C CA . THR B 1 131 ? 13.156 -17.703 -4.652 1 98.5 131 THR B CA 1
ATOM 2262 C C . THR B 1 131 ? 12.25 -16.516 -4.328 1 98.5 131 THR B C 1
ATOM 2264 O O . THR B 1 131 ? 12.727 -15.453 -3.934 1 98.5 131 THR B O 1
ATOM 2267 N N . LEU B 1 132 ? 10.961 -16.719 -4.438 1 98.62 132 LEU B N 1
ATOM 2268 C CA . LEU B 1 132 ? 9.992 -15.648 -4.207 1 98.62 132 LEU B CA 1
ATOM 2269 C C . LEU B 1 132 ? 9.953 -15.25 -2.736 1 98.62 132 LEU B C 1
ATOM 2271 O O . LEU B 1 132 ? 9.742 -14.078 -2.41 1 98.62 132 LEU B O 1
ATOM 2275 N N . GLU B 1 133 ? 10.188 -16.219 -1.846 1 98.69 133 GLU B N 1
ATOM 2276 C CA . GLU B 1 133 ? 10.25 -15.922 -0.42 1 98.69 133 GLU B CA 1
ATOM 2277 C C . GLU B 1 133 ? 11.445 -15.023 -0.1 1 98.69 133 GLU B C 1
ATOM 2279 O O . GLU B 1 133 ? 11.359 -14.156 0.773 1 98.69 133 GLU B O 1
ATOM 2284 N N . SER B 1 134 ? 12.5 -15.266 -0.798 1 98.56 134 SER B N 1
ATOM 2285 C CA . SER B 1 134 ? 13.656 -14.406 -0.612 1 98.56 134 SER B CA 1
ATOM 2286 C C . SER B 1 134 ? 13.359 -12.977 -1.055 1 98.56 134 SER B C 1
ATOM 2288 O O . SER B 1 134 ? 13.75 -12.016 -0.382 1 98.56 134 SER B O 1
ATOM 2290 N N . ILE B 1 135 ? 12.664 -12.789 -2.141 1 98.56 135 ILE B N 1
ATOM 2291 C CA . ILE B 1 135 ? 12.266 -11.477 -2.633 1 98.56 135 ILE B CA 1
ATOM 2292 C C . ILE B 1 135 ? 11.312 -10.812 -1.639 1 98.56 135 ILE B C 1
ATOM 2294 O O . ILE B 1 135 ? 11.461 -9.633 -1.319 1 98.56 135 ILE B O 1
ATOM 2298 N N . LEU B 1 136 ? 10.344 -11.578 -1.146 1 98.56 136 LEU B N 1
ATOM 2299 C CA . LEU B 1 136 ? 9.383 -11.07 -0.168 1 98.56 136 LEU B CA 1
ATOM 2300 C C . LEU B 1 136 ? 10.102 -10.492 1.046 1 98.56 136 LEU B C 1
ATOM 2302 O O . LEU B 1 136 ? 9.727 -9.422 1.54 1 98.56 136 LEU B O 1
ATOM 2306 N N . THR B 1 137 ? 11.148 -11.18 1.464 1 98.56 137 THR B N 1
ATOM 2307 C CA . THR B 1 137 ? 11.906 -10.719 2.619 1 98.56 137 THR B CA 1
ATOM 2308 C C . THR B 1 137 ? 12.531 -9.359 2.346 1 98.56 137 THR B C 1
ATOM 2310 O O . THR B 1 137 ? 12.523 -8.477 3.209 1 98.56 137 THR B O 1
ATOM 2313 N N . GLU B 1 138 ? 13.07 -9.141 1.194 1 98.19 138 GLU B N 1
ATOM 2314 C CA . GLU B 1 138 ? 13.656 -7.863 0.804 1 98.19 138 GLU B CA 1
ATOM 2315 C C . GLU B 1 138 ? 12.594 -6.762 0.763 1 98.19 138 GLU B C 1
ATOM 2317 O O . GLU B 1 138 ? 12.836 -5.645 1.228 1 98.19 138 GLU B O 1
ATOM 2322 N N . GLU B 1 139 ? 11.398 -7.07 0.215 1 98.38 139 GLU B N 1
ATOM 2323 C CA . GLU B 1 139 ? 10.328 -6.082 0.14 1 98.38 139 GLU B CA 1
ATOM 2324 C C . GLU B 1 139 ? 9.82 -5.711 1.531 1 98.38 139 GLU B C 1
ATOM 2326 O O . GLU B 1 139 ? 9.484 -4.555 1.786 1 98.38 139 GLU B O 1
ATOM 2331 N N . GLU B 1 140 ? 9.734 -6.707 2.424 1 98.19 140 GLU B N 1
ATOM 2332 C CA . GLU B 1 140 ? 9.305 -6.438 3.793 1 98.19 140 GLU B CA 1
ATOM 2333 C C . GLU B 1 140 ? 10.305 -5.539 4.516 1 98.19 140 GLU B C 1
ATOM 2335 O O . GLU B 1 140 ? 9.914 -4.68 5.309 1 98.19 140 GLU B O 1
ATOM 2340 N N . ALA B 1 141 ? 11.562 -5.762 4.223 1 98.19 141 ALA B N 1
ATOM 2341 C CA . ALA B 1 141 ? 12.594 -4.91 4.82 1 98.19 141 ALA B CA 1
ATOM 2342 C C . ALA B 1 141 ? 12.453 -3.469 4.34 1 98.19 141 ALA B C 1
ATOM 2344 O O . ALA B 1 141 ? 12.578 -2.531 5.133 1 98.19 141 ALA B O 1
ATOM 2345 N N . MET B 1 142 ? 12.172 -3.254 3.045 1 97.75 142 MET B N 1
ATOM 2346 C CA . MET B 1 142 ? 12 -1.908 2.506 1 97.75 142 MET B CA 1
ATOM 2347 C C . MET B 1 142 ? 10.773 -1.234 3.109 1 97.75 142 MET B C 1
ATOM 2349 O O . MET B 1 142 ? 10.836 -0.075 3.521 1 97.75 142 MET B O 1
ATOM 2353 N N . ALA B 1 143 ? 9.664 -1.969 3.168 1 97.62 143 ALA B N 1
ATOM 2354 C CA . ALA B 1 143 ? 8.43 -1.433 3.748 1 97.62 143 ALA B CA 1
ATOM 2355 C C . ALA B 1 143 ? 8.648 -1.022 5.203 1 97.62 143 ALA B C 1
ATOM 2357 O O . ALA B 1 143 ? 8.188 0.042 5.625 1 97.62 143 ALA B O 1
ATOM 2358 N N . ALA B 1 144 ? 9.359 -1.899 5.957 1 97.81 144 ALA B N 1
ATOM 2359 C CA . ALA B 1 144 ? 9.633 -1.611 7.363 1 97.81 144 ALA B CA 1
ATOM 2360 C C . ALA B 1 144 ? 10.492 -0.358 7.508 1 97.81 144 ALA B C 1
ATOM 2362 O O . ALA B 1 144 ? 10.25 0.464 8.398 1 97.81 144 ALA B O 1
ATOM 2363 N N . TRP B 1 145 ? 11.5 -0.234 6.703 1 98.12 145 TRP B N 1
ATOM 2364 C CA . TRP B 1 145 ? 12.375 0.936 6.734 1 98.12 145 TRP B CA 1
ATOM 2365 C C . TRP B 1 145 ? 11.586 2.211 6.457 1 98.12 145 TRP B C 1
ATOM 2367 O O . TRP B 1 145 ? 11.727 3.203 7.176 1 98.12 145 TRP B O 1
ATOM 2377 N N . LEU B 1 146 ? 10.719 2.217 5.395 1 97.31 146 LEU B N 1
ATOM 2378 C CA . LEU B 1 146 ? 9.906 3.375 5.035 1 97.31 146 LEU B CA 1
ATOM 2379 C C . LEU B 1 146 ? 8.969 3.752 6.172 1 97.31 146 LEU B C 1
ATOM 2381 O O . LEU B 1 146 ? 8.828 4.934 6.5 1 97.31 146 LEU B O 1
ATOM 2385 N N . ARG B 1 147 ? 8.336 2.73 6.73 1 97.69 147 ARG B N 1
ATOM 2386 C CA . ARG B 1 147 ? 7.41 2.982 7.832 1 97.69 147 ARG B CA 1
ATOM 2387 C C . ARG B 1 147 ? 8.125 3.65 9 1 97.69 147 ARG B C 1
ATOM 2389 O O . ARG B 1 147 ? 7.586 4.578 9.617 1 97.69 147 ARG B O 1
ATOM 2396 N N . GLU B 1 148 ? 9.289 3.162 9.352 1 97.5 148 GLU B N 1
ATOM 2397 C CA . GLU B 1 148 ? 10.062 3.666 10.477 1 97.5 148 GLU B CA 1
ATOM 2398 C C . GLU B 1 148 ? 10.516 5.102 10.242 1 97.5 148 GLU B C 1
ATOM 2400 O O . GLU B 1 148 ? 10.547 5.91 11.172 1 97.5 148 GLU B O 1
ATOM 2405 N N . HIS B 1 149 ? 10.836 5.52 9.031 1 97.12 149 HIS B N 1
ATOM 2406 C CA . HIS B 1 149 ? 11.5 6.789 8.758 1 97.12 149 HIS B CA 1
ATOM 2407 C C . HIS B 1 149 ? 10.508 7.844 8.281 1 97.12 149 HIS B C 1
ATOM 2409 O O . HIS B 1 149 ? 10.82 9.031 8.266 1 97.12 149 HIS B O 1
ATOM 2415 N N . LEU B 1 150 ? 9.273 7.426 7.938 1 96.75 150 LEU B N 1
ATOM 2416 C CA . LEU B 1 150 ? 8.305 8.336 7.344 1 96.75 150 LEU B CA 1
ATOM 2417 C C . LEU B 1 150 ? 8.008 9.508 8.281 1 96.75 150 LEU B C 1
ATOM 2419 O O . LEU B 1 150 ? 8.039 10.664 7.859 1 96.75 150 LEU B O 1
ATOM 2423 N N . PRO B 1 151 ? 7.867 9.297 9.617 1 97.06 151 PRO B N 1
ATOM 2424 C CA . PRO B 1 151 ? 7.621 10.461 10.477 1 97.06 151 PRO B CA 1
ATOM 2425 C C . PRO B 1 151 ? 8.773 11.461 10.461 1 97.06 151 PRO B C 1
ATOM 2427 O O . PRO B 1 151 ? 8.539 12.672 10.445 1 97.06 151 PRO B O 1
ATOM 2430 N N . GLY B 1 152 ? 9.953 10.922 10.445 1 95.38 152 GLY B N 1
ATOM 2431 C CA . GLY B 1 152 ? 11.109 11.797 10.406 1 95.38 152 GLY B CA 1
ATOM 2432 C C . GLY B 1 152 ? 11.211 12.602 9.125 1 95.38 152 GLY B C 1
ATOM 2433 O O . GLY B 1 152 ? 11.562 13.781 9.156 1 95.38 152 GLY B O 1
ATOM 2434 N N . ILE B 1 153 ? 10.914 12 8.016 1 94 153 ILE B N 1
ATOM 2435 C CA . ILE B 1 153 ? 10.922 12.672 6.719 1 94 153 ILE B CA 1
ATOM 2436 C C . ILE B 1 153 ? 9.891 13.797 6.711 1 94 153 ILE B C 1
ATOM 2438 O O . ILE B 1 153 ? 10.172 14.906 6.246 1 94 153 ILE B O 1
ATOM 2442 N N . VAL B 1 154 ? 8.703 13.539 7.238 1 95.06 154 VAL B N 1
ATOM 2443 C CA . VAL B 1 154 ? 7.621 14.516 7.285 1 95.06 154 VAL B CA 1
ATOM 2444 C C . VAL B 1 154 ? 8.031 15.703 8.156 1 95.06 154 VAL B C 1
ATOM 2446 O O . VAL B 1 154 ? 7.879 16.859 7.75 1 95.06 154 VAL B O 1
ATOM 2449 N N . LYS B 1 155 ? 8.625 15.406 9.312 1 95.31 155 LYS B N 1
ATOM 2450 C CA . LYS B 1 155 ? 9.039 16.469 10.227 1 95.31 155 LYS B CA 1
ATOM 2451 C C . LYS B 1 155 ? 10.156 17.312 9.625 1 95.31 155 LYS B C 1
ATOM 2453 O O . LYS B 1 155 ? 10.148 18.547 9.75 1 95.31 155 LYS B O 1
ATOM 2458 N N . GLN B 1 156 ? 11.102 16.609 9.016 1 92.31 156 GLN B N 1
ATOM 2459 C CA . GLN B 1 156 ? 12.172 17.344 8.344 1 92.31 156 GLN B CA 1
ATOM 2460 C C . GLN B 1 156 ? 11.602 18.297 7.289 1 92.31 156 GLN B C 1
ATOM 2462 O O . GLN B 1 156 ? 12.023 19.453 7.195 1 92.31 156 GLN B O 1
ATOM 2467 N N . TYR B 1 157 ? 10.68 17.844 6.512 1 91.75 157 TYR B N 1
ATOM 2468 C CA . TYR B 1 157 ? 10.031 18.656 5.484 1 91.75 157 TYR B CA 1
ATOM 2469 C C . TYR B 1 157 ? 9.328 19.859 6.105 1 91.75 157 TYR B C 1
ATOM 2471 O O . TYR B 1 157 ? 9.477 20.984 5.629 1 91.75 157 TYR B O 1
ATOM 2479 N N . LEU B 1 158 ? 8.578 19.656 7.176 1 92.81 158 LEU B N 1
ATOM 2480 C CA . LEU B 1 158 ? 7.77 20.703 7.797 1 92.81 158 LEU B CA 1
ATOM 2481 C C . LEU B 1 158 ? 8.656 21.75 8.469 1 92.81 158 LEU B C 1
ATOM 2483 O O . LEU B 1 158 ? 8.305 22.938 8.508 1 92.81 158 LEU B O 1
ATOM 2487 N N . LEU B 1 159 ? 9.797 21.297 8.969 1 89.38 159 LEU B N 1
ATOM 2488 C CA . LEU B 1 159 ? 10.648 22.188 9.758 1 89.38 159 LEU B CA 1
ATOM 2489 C C . LEU B 1 159 ? 11.672 22.891 8.867 1 89.38 159 LEU B C 1
ATOM 2491 O O . LEU B 1 159 ? 12.125 24 9.18 1 89.38 159 LEU B O 1
ATOM 2495 N N . THR B 1 160 ? 12.18 22.219 7.922 1 79.25 160 THR B N 1
ATOM 2496 C CA . THR B 1 160 ? 13.188 22.844 7.074 1 79.25 160 THR B CA 1
ATOM 2497 C C . THR B 1 160 ? 12.539 23.719 6.008 1 79.25 160 THR B C 1
ATOM 2499 O O . THR B 1 160 ? 13.172 24.625 5.465 1 79.25 160 THR B O 1
ATOM 2502 N N . GLY B 1 161 ? 11.328 23.938 5.82 1 60.88 161 GLY B N 1
ATOM 2503 C CA . GLY B 1 161 ? 10.656 24.875 4.926 1 60.88 161 GLY B CA 1
ATOM 2504 C C . GLY B 1 161 ? 10.945 24.594 3.461 1 60.88 161 GLY B C 1
ATOM 2505 O O . GLY B 1 161 ? 11.5 25.453 2.764 1 60.88 161 GLY B O 1
ATOM 2506 N N . GLU B 1 162 ? 11.125 23.422 2.92 1 50 162 GLU B N 1
ATOM 2507 C CA . GLU B 1 162 ? 11.57 23.609 1.545 1 50 162 GLU B CA 1
ATOM 2508 C C . GLU B 1 162 ? 10.836 24.766 0.878 1 50 162 GLU B C 1
ATOM 2510 O O . GLU B 1 162 ? 9.602 24.781 0.829 1 50 162 GLU B O 1
ATOM 2515 N N . LYS B 1 163 ? 11.266 26.031 1.206 1 41.72 163 LYS B N 1
ATOM 2516 C CA . LYS B 1 163 ? 11.078 27.297 0.515 1 41.72 163 LYS B CA 1
ATOM 2517 C C . LYS B 1 163 ? 10.898 27.094 -0.986 1 41.72 163 LYS B C 1
ATOM 2519 O O . LYS B 1 163 ? 11.617 26.297 -1.596 1 41.72 163 LYS B O 1
ATOM 2524 N N . ARG B 1 164 ? 9.703 27.391 -1.477 1 36.44 164 ARG B N 1
ATOM 2525 C CA . ARG B 1 164 ? 9.75 27.828 -2.869 1 36.44 164 ARG B CA 1
ATOM 2526 C C . ARG B 1 164 ? 10.789 28.922 -3.062 1 36.44 164 ARG B C 1
ATOM 2528 O O . ARG B 1 164 ? 10.977 29.766 -2.184 1 36.44 164 ARG B O 1
#

Secondary structure (DSSP, 8-state):
----HHHHHHHHHHHHHHHHHHHHHHHHHHHTT-TT-HHHHHHHHHHHHHHHHHHHHHHHHHHHTT--GGG-----HHHHH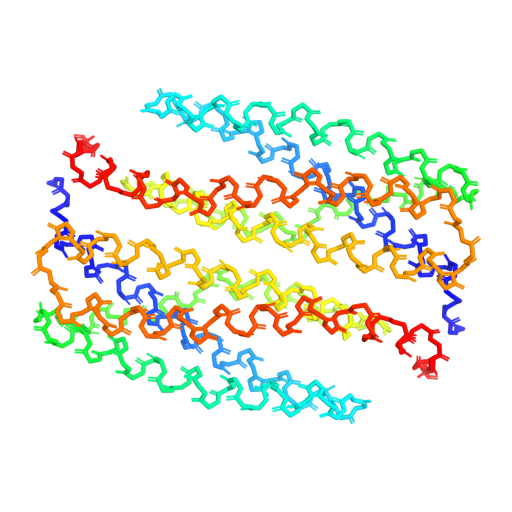HHHHHHS---TTHHHHHHHHHHHHHHHHHHHHHHHHHHHHHHT-HHHHHHHHHHHHHHHHHHHHHHHHHHHHHHHHHHHT---/----HHHHHHHHHHHHHHHHHHHHHHHHHHHTT-TT-HHHHHHHHHHHHHHHHHHHHHHHHHHHTT--GGG------HHHHHHHHHHS---TTHHHHHHHHHHHHHHHHHHHHHHHHHHHHHHT-HHHHHHHHHHHHHHHHHHHHHHHHHHHHHHHHHHHT---

Solvent-accessible surface area (backbone atoms only — not comparable to full-atom values): 17162 Å² total; per-residue (Å²): 129,68,76,50,42,55,54,48,32,52,52,46,47,43,51,50,34,28,49,30,54,49,47,39,54,53,42,57,59,46,47,74,69,26,75,93,37,60,71,59,29,52,52,48,50,53,46,38,56,50,36,54,53,46,32,53,52,45,52,49,44,38,54,70,69,69,43,73,64,79,68,54,63,69,68,53,57,62,68,50,57,50,54,51,58,60,59,65,50,84,49,91,54,42,69,55,54,48,53,28,47,48,34,11,48,30,36,33,50,39,33,49,40,48,45,42,33,37,29,21,58,76,51,67,36,62,70,50,28,53,55,44,51,56,47,39,52,54,36,51,52,51,30,50,52,44,63,71,43,44,45,57,53,46,45,48,50,58,69,65,43,75,63,126,130,72,75,49,41,56,56,46,33,52,54,46,46,46,50,51,34,28,48,30,54,50,48,40,55,52,41,58,60,45,47,74,70,28,75,91,37,59,72,59,28,53,52,50,50,54,46,38,56,51,36,54,52,45,31,51,53,44,51,49,45,39,55,71,71,68,43,73,64,80,68,55,62,69,68,56,58,65,71,51,59,49,54,51,59,61,60,65,51,84,48,90,55,43,69,54,53,49,52,28,46,49,34,10,49,31,36,33,52,38,34,50,40,47,46,43,34,38,30,21,58,76,50,67,35,62,71,51,27,54,55,44,52,55,48,38,52,54,36,50,51,50,30,50,52,44,62,70,42,44,43,56,53,45,44,48,48,58,70,66,43,75,63,124

Organism: Rhodospirillum rubrum (strain ATCC 11170 / ATH 1.1.1 / DSM 467 / LMG 4362 / NCIMB 8255 / S1) (NCBI:txid269796)

Nearest PDB structures (foldseek):
  4eru-assembly1_B  TM=7.989E-01  e=6.769E-04  Salmonella enterica subsp. enterica serovar Typhimurium str. 14028S
  2gs4-assembly1_A  TM=8.274E-01  e=1.356E-03  Escherichia coli
  7tmv-assembly1_B  TM=8.239E-01  e=1.827E-03  Klebsiella pneumoniae subsp. pneumoniae HS11286
  4eru-assembly1_B  TM=7.985E-01  e=6.769E-04  Salmonella enterica subsp. enterica serovar Typhimurium str. 14028S
  2gs4-assembly1_A  TM=8.266E-01  e=1.356E-03  Escherichia coli

Radius of gyration: 20.04 Å; Cα contacts (8 Å, |Δi|>4): 335; chains: 2; bounding box: 42×60×46 Å

pLDDT: mean 84.59, std 18.86, range [35.84, 98.69]

InterPro domains:
  IPR009078 Ferritin-like superfamily [SSF47240] (3-157)
  IPR010287 Protein of unknown function DUF892, YciF-like [PF05974] (4-158)
  IPR012347 Ferritin-like [G3DSA:1.20.1260.10] (2-164)